Protein AF-0000000067865819 (afdb_homodimer)

Foldseek 3Di:
DPPPPDDDDDPLNVLLVVLLVVLCVVPVPDQVLLSVLLVQLRDLALVSSVLSLVLLLCLLLLLLVLLVVLLVVLCVVCVPPPDPVVSVVSLVVSLVVSLVVLCVCCCPPVVPNVNSVNNNVNSCCLSPVASPHPSPVVSVVSSVSSVSSSVSSSCSCCPPPNRDHPPPPD/DPPPPDDDDDPLNVLLVVLLVVLCVVPVPDSVLLSVLLVQLRDLALVSSVLSLVLLLVLLLLLLVLLVVLLVVLCVVCVPPPDPVVSVVSLVVSLVVSLVVLCVCCCPPVVPNVNSVNNNVNSCCLCPVDSPHPSPVVSVVSSVSSVSSSVSSSCSCCPPPNRDDPPPPD

Nearest PDB structures (foldseek):
  7vq7-assembly1_B  TM=7.981E-01  e=2.794E-03  Arabidopsis thaliana
  8bw8-assembly1_B  TM=2.450E-01  e=5.563E+00  Drosophila melanogaster
  7vq7-assembly1_B  TM=7.979E-01  e=1.321E-03  Arabidopsis thaliana
  7vq3-assembly1_A  TM=7.397E-01  e=1.362E-02  Arabidopsis thaliana

Solvent-accessible surface area (backbone atoms only — not comparable to full-atom values): 17366 Å² total; per-residue (Å²): 129,83,76,80,73,69,72,76,85,50,68,64,48,50,51,34,21,52,33,29,31,51,33,39,70,75,33,67,89,64,29,50,56,12,32,50,35,13,62,61,22,47,49,79,28,61,68,55,16,50,52,39,34,50,26,45,51,53,12,31,50,51,15,29,51,54,22,50,51,51,48,52,50,43,54,61,68,36,66,80,48,81,52,65,68,58,39,52,50,53,46,38,51,49,51,22,52,44,48,40,49,51,48,49,40,24,50,65,72,67,61,36,70,81,15,33,65,42,14,50,49,32,19,40,53,33,43,57,73,24,62,83,62,64,40,64,62,50,38,52,49,49,48,51,30,33,51,50,16,41,53,48,17,51,51,47,44,60,67,57,76,53,46,68,67,81,70,70,82,127,129,83,76,80,73,69,72,77,85,49,69,63,47,52,51,33,22,52,35,29,32,50,33,37,71,75,34,68,88,64,28,49,56,13,32,50,34,13,60,62,22,49,49,80,27,61,68,54,17,50,52,38,35,49,26,45,52,52,11,31,49,50,15,31,50,53,22,50,52,52,49,52,49,45,52,62,68,36,68,82,48,80,50,65,68,59,38,50,48,53,45,39,50,50,50,22,52,46,48,40,49,52,48,49,40,23,49,64,72,66,62,36,68,81,13,34,65,42,13,50,50,32,19,39,54,34,42,58,74,24,63,83,60,65,40,64,62,51,39,52,49,50,46,51,30,34,52,50,15,40,52,47,18,50,49,49,45,60,67,55,75,52,46,68,67,81,70,69,82,125

Sequence (340 aa):
MKNLEVPKIGLRTIKTSLSVFLCLVLLPNEPFFACLTCLFCIQDTLENSYNMAKNRCIGTIYGAIIGLIIMTIFKWMTINVDSIFLRKLIIYISIAIGIIIVIHSNITFLKMPGAINVSCIAFLAITTTHAFGTPYYYAFNRIFETLCGIIISLIINKTIKPPKSKQIPRMKNLEVPKIGLRTIKTSLSVFLCLVLLPNEPFFACLTCLFCIQDTLENSYNMAKNRCIGTIYGAIIGLIIMTIFKWMTINVDSIFLRKLIIYISIAIGIIIVIHSNITFLKMPGAINVSCIAFLAITTTHAFGTPYYYAFNRIFETLCGIIISLIINKTIKPPKSKQIPR

Organism: NCBI:txid29363

Structure (mmCIF, N/CA/C/O backbone):
data_AF-0000000067865819-model_v1
#
loop_
_entity.id
_entity.type
_entity.pdbx_description
1 polymer 'Integral membrane bound transporter domain-containing protein'
#
loop_
_atom_site.group_PDB
_atom_site.id
_atom_site.type_symbol
_atom_site.label_atom_id
_atom_site.label_alt_id
_atom_site.label_comp_id
_atom_site.label_asym_id
_atom_site.label_entity_id
_atom_site.label_seq_id
_atom_site.pdbx_PDB_ins_code
_atom_site.Cartn_x
_atom_site.Cartn_y
_atom_site.Cartn_z
_atom_site.occupancy
_atom_site.B_iso_or_equiv
_atom_site.auth_seq_id
_atom_site.auth_comp_id
_atom_site.auth_asym_id
_atom_site.auth_atom_id
_atom_site.pdbx_PDB_model_num
ATOM 1 N N . MET A 1 1 ? -31.344 -16.641 21.469 1 32.78 1 MET A N 1
ATOM 2 C CA . MET A 1 1 ? -30.328 -16.938 20.453 1 32.78 1 MET A CA 1
ATOM 3 C C . MET A 1 1 ? -30.156 -15.758 19.516 1 32.78 1 MET A C 1
ATOM 5 O O . MET A 1 1 ? -31.094 -15.375 18.812 1 32.78 1 MET A O 1
ATOM 9 N N . LYS A 1 2 ? -29.453 -14.703 19.859 1 44.25 2 LYS A N 1
ATOM 10 C CA . LYS A 1 2 ? -29.281 -13.477 19.094 1 44.25 2 LYS A CA 1
ATOM 11 C C . LYS A 1 2 ? -28.953 -13.773 17.625 1 44.25 2 LYS A C 1
ATOM 13 O O . LYS A 1 2 ? -28.047 -14.555 17.344 1 44.25 2 LYS A O 1
ATOM 18 N N . ASN A 1 3 ? -29.75 -13.742 16.672 1 43.09 3 ASN A N 1
ATOM 19 C CA . ASN A 1 3 ? -29.688 -14 15.242 1 43.09 3 ASN A CA 1
ATOM 20 C C . ASN A 1 3 ? -28.422 -13.391 14.625 1 43.09 3 ASN A C 1
ATOM 22 O O . ASN A 1 3 ? -28.25 -12.172 14.633 1 43.09 3 ASN A O 1
ATOM 26 N N . LEU A 1 4 ? -27.297 -14.078 14.648 1 54.28 4 LEU A N 1
ATOM 27 C CA . LEU A 1 4 ? -26.047 -13.719 13.984 1 54.28 4 LEU A CA 1
ATOM 28 C C . LEU A 1 4 ? -26.312 -13.211 12.57 1 54.28 4 LEU A C 1
ATOM 30 O O . LEU A 1 4 ? -26.297 -13.992 11.617 1 54.28 4 LEU A O 1
ATOM 34 N N . GLU A 1 5 ? -27.156 -12.305 12.375 1 58.81 5 GLU A N 1
ATOM 35 C CA . GLU A 1 5 ? -27.422 -11.789 11.039 1 58.81 5 GLU A CA 1
ATOM 36 C C . GLU A 1 5 ? -26.141 -11.336 10.352 1 58.81 5 GLU A C 1
ATOM 38 O O . GLU A 1 5 ? -25.531 -10.352 10.766 1 58.81 5 GLU A O 1
ATOM 43 N N . VAL A 1 6 ? -25.5 -12.289 9.664 1 64.44 6 VAL A N 1
ATOM 44 C CA . VAL A 1 6 ? -24.359 -11.961 8.812 1 64.44 6 VAL A CA 1
ATOM 45 C C . VAL A 1 6 ? -24.781 -10.945 7.75 1 64.44 6 VAL A C 1
ATOM 47 O O . VAL A 1 6 ? -25.75 -11.172 7.016 1 64.44 6 VAL A O 1
ATOM 50 N N . PRO A 1 7 ? -24.188 -9.797 7.848 1 71.19 7 PRO A N 1
ATOM 51 C CA . PRO A 1 7 ? -24.562 -8.797 6.844 1 71.19 7 PRO A CA 1
ATOM 52 C C . PRO A 1 7 ? -24.359 -9.305 5.414 1 71.19 7 PRO A C 1
ATOM 54 O O . PRO A 1 7 ? -23.484 -10.133 5.16 1 71.19 7 PRO A O 1
ATOM 57 N N . LYS A 1 8 ? -25.281 -8.93 4.543 1 81.44 8 LYS A N 1
ATOM 58 C CA . LYS A 1 8 ? -25.203 -9.281 3.129 1 81.44 8 LYS A CA 1
ATOM 59 C C . LYS A 1 8 ? -23.969 -8.664 2.471 1 81.44 8 LYS A C 1
ATOM 61 O O . LYS A 1 8 ? -23.5 -7.609 2.902 1 81.44 8 LYS A O 1
ATOM 66 N N . ILE A 1 9 ? -23.422 -9.375 1.545 1 88.12 9 ILE A N 1
ATOM 67 C CA . ILE A 1 9 ? -22.297 -8.883 0.772 1 88.12 9 ILE A CA 1
ATOM 68 C C . ILE A 1 9 ? -22.719 -7.656 -0.037 1 88.12 9 ILE A C 1
ATOM 70 O O . ILE A 1 9 ? -23.672 -7.723 -0.815 1 88.12 9 ILE A O 1
ATOM 74 N N . GLY A 1 10 ? -22.031 -6.605 0.171 1 87 10 GLY A N 1
ATOM 75 C CA . GLY A 1 10 ? -22.359 -5.363 -0.51 1 87 10 GLY A CA 1
ATOM 76 C C . GLY A 1 10 ? -21.938 -5.352 -1.967 1 87 10 GLY A C 1
ATOM 77 O O . GLY A 1 10 ? -21.016 -6.062 -2.354 1 87 10 GLY A O 1
ATOM 78 N N . LEU A 1 11 ? -22.625 -4.605 -2.738 1 90.94 11 LEU A N 1
ATOM 79 C CA . LEU A 1 11 ? -22.344 -4.473 -4.16 1 90.94 11 LEU A CA 1
ATOM 80 C C . LEU A 1 11 ? -20.922 -3.943 -4.387 1 90.94 11 LEU A C 1
ATOM 82 O O . LEU A 1 11 ? -20.266 -4.34 -5.344 1 90.94 11 LEU A O 1
ATOM 86 N N . ARG A 1 12 ? -20.516 -3.078 -3.512 1 90.38 12 ARG A N 1
ATOM 87 C CA . ARG A 1 12 ? -19.156 -2.541 -3.623 1 90.38 12 ARG A CA 1
ATOM 88 C C . ARG A 1 12 ? -18.109 -3.65 -3.51 1 90.38 12 ARG A C 1
ATOM 90 O O . ARG A 1 12 ? -17.109 -3.645 -4.23 1 90.38 12 ARG A O 1
ATOM 97 N N . THR A 1 13 ? -18.391 -4.562 -2.631 1 94.44 13 THR A N 1
ATOM 98 C CA . THR A 1 13 ? -17.484 -5.691 -2.43 1 94.44 13 THR A CA 1
ATOM 99 C C . THR A 1 13 ? -17.422 -6.566 -3.678 1 94.44 13 THR A C 1
ATOM 101 O O . THR A 1 13 ? -16.344 -6.984 -4.102 1 94.44 13 THR A O 1
ATOM 104 N N . ILE A 1 14 ? -18.516 -6.762 -4.273 1 95.62 14 ILE A N 1
ATOM 105 C CA . ILE A 1 14 ? -18.594 -7.582 -5.477 1 95.62 14 ILE A CA 1
ATOM 106 C C . ILE A 1 14 ? -17.859 -6.887 -6.625 1 95.62 14 ILE A C 1
ATOM 108 O O . ILE A 1 14 ? -17.109 -7.52 -7.359 1 95.62 14 ILE A O 1
ATOM 112 N N . LYS A 1 15 ? -18.109 -5.641 -6.754 1 96.62 15 LYS A N 1
ATOM 113 C CA . LYS A 1 15 ? -17.453 -4.879 -7.805 1 96.62 15 LYS A CA 1
ATOM 114 C C . LYS A 1 15 ? -15.938 -4.883 -7.609 1 96.62 15 LYS A C 1
ATOM 116 O O . LYS A 1 15 ? -15.18 -4.988 -8.578 1 96.62 15 LYS A O 1
ATOM 121 N N . THR A 1 16 ? -15.547 -4.727 -6.387 1 96.75 16 THR A N 1
ATOM 122 C CA . THR A 1 16 ? -14.125 -4.77 -6.074 1 96.75 16 THR A CA 1
ATOM 123 C C . THR A 1 16 ? -13.523 -6.121 -6.465 1 96.75 16 THR A C 1
ATOM 125 O O . THR A 1 16 ? -12.492 -6.176 -7.129 1 96.75 16 THR A O 1
ATOM 128 N N . SER A 1 17 ? -14.234 -7.145 -6.078 1 97.5 17 SER A N 1
ATOM 129 C CA . SER A 1 17 ? -13.773 -8.5 -6.375 1 97.5 17 SER A CA 1
ATOM 130 C C . SER A 1 17 ? -13.688 -8.734 -7.879 1 97.5 17 SER A C 1
ATOM 132 O O . SER A 1 17 ? -12.719 -9.312 -8.375 1 97.5 17 SER A O 1
ATOM 13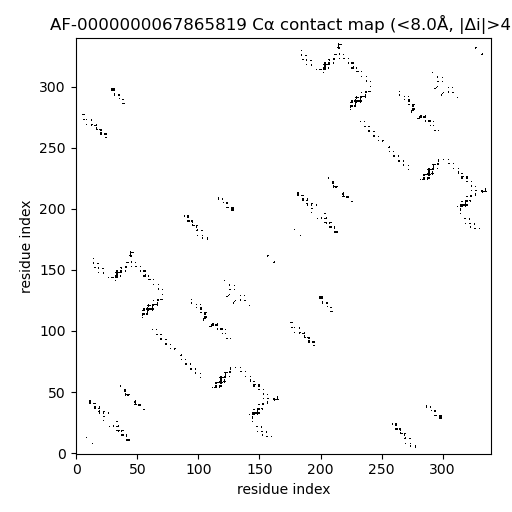4 N N . LEU A 1 18 ? -14.625 -8.312 -8.586 1 97.31 18 LEU A N 1
ATOM 135 C CA . LEU A 1 18 ? -14.633 -8.453 -10.031 1 97.31 18 LEU A CA 1
ATOM 136 C C . LEU A 1 18 ? -13.492 -7.672 -10.672 1 97.31 18 LEU A C 1
ATOM 138 O O . LEU A 1 18 ? -12.852 -8.148 -11.609 1 97.31 18 LEU A O 1
ATOM 142 N N . SER A 1 19 ? -13.305 -6.473 -10.203 1 97.69 19 SER A N 1
ATOM 143 C CA . SER A 1 19 ? -12.219 -5.645 -10.719 1 97.69 19 SER A CA 1
ATOM 144 C C . SER A 1 19 ? -10.859 -6.293 -10.477 1 97.69 19 SER A C 1
ATOM 146 O O . SER A 1 19 ? -10 -6.293 -11.352 1 97.69 19 SER A O 1
ATOM 148 N N . VAL A 1 20 ? -10.711 -6.805 -9.32 1 97.19 20 VAL A N 1
ATOM 149 C CA . VAL A 1 20 ? -9.469 -7.496 -8.977 1 97.19 20 VAL A CA 1
ATOM 150 C C . VAL A 1 20 ? -9.266 -8.688 -9.906 1 97.19 20 VAL A C 1
ATOM 152 O O . VAL A 1 20 ? -8.172 -8.891 -10.438 1 97.19 20 VAL A O 1
ATOM 155 N N . PHE A 1 21 ? -10.281 -9.43 -10.117 1 97.5 21 PHE A N 1
ATOM 156 C CA . PHE A 1 21 ? -10.211 -10.578 -11.016 1 97.5 21 PHE A CA 1
ATOM 157 C C . PHE A 1 21 ? -9.75 -10.148 -12.406 1 97.5 21 PHE A C 1
ATOM 159 O O . PHE A 1 21 ? -8.867 -10.773 -12.992 1 97.5 21 PHE A O 1
ATOM 166 N N . LEU A 1 22 ? -10.312 -9.141 -12.922 1 97.38 22 LEU A N 1
ATOM 167 C CA . LEU A 1 22 ? -9.977 -8.664 -14.258 1 97.38 22 LEU A CA 1
ATOM 168 C C . LEU A 1 22 ? -8.523 -8.195 -14.312 1 97.38 22 LEU A C 1
ATOM 170 O O . LEU A 1 22 ? -7.84 -8.414 -15.312 1 97.38 22 LEU A O 1
ATOM 174 N N . CYS A 1 23 ? -8.094 -7.516 -13.25 1 96.38 23 CYS A N 1
ATOM 175 C CA . CYS A 1 23 ? -6.699 -7.082 -13.203 1 96.38 23 CYS A CA 1
ATOM 176 C C . CYS A 1 23 ? -5.758 -8.281 -13.234 1 96.38 23 CYS A C 1
ATOM 178 O O . CYS A 1 23 ? -4.711 -8.242 -13.883 1 96.38 23 CYS A O 1
ATOM 180 N N . LEU A 1 24 ? -6.137 -9.336 -12.516 1 94.81 24 LEU A N 1
ATOM 181 C CA . LEU A 1 24 ? -5.316 -10.539 -12.477 1 94.81 24 LEU A CA 1
ATOM 182 C C . LEU A 1 24 ? -5.219 -11.18 -13.859 1 94.81 24 LEU A C 1
ATOM 184 O O . LEU A 1 24 ? -4.148 -11.633 -14.266 1 94.81 24 LEU A O 1
ATOM 188 N N . VAL A 1 25 ? -6.289 -11.18 -14.57 1 94.75 25 VAL A N 1
ATOM 189 C CA . VAL A 1 25 ? -6.348 -11.805 -15.891 1 94.75 25 VAL A CA 1
ATOM 190 C C . VAL A 1 25 ? -5.555 -10.969 -16.891 1 94.75 25 VAL A C 1
ATOM 192 O O . VAL A 1 25 ? -4.82 -11.516 -17.719 1 94.75 25 VAL A O 1
ATOM 195 N N . LEU A 1 26 ? -5.672 -9.703 -16.797 1 94.31 26 LEU A N 1
ATOM 196 C CA . LEU A 1 26 ? -5.105 -8.828 -17.812 1 94.31 26 LEU A CA 1
ATOM 197 C C . LEU A 1 26 ? -3.635 -8.539 -17.516 1 94.31 26 LEU A C 1
ATOM 199 O O . LEU A 1 26 ? -2.857 -8.266 -18.438 1 94.31 26 LEU A O 1
ATOM 203 N N . LEU A 1 27 ? -3.32 -8.484 -16.219 1 92.38 27 LEU A N 1
ATOM 204 C CA . LEU A 1 27 ? -1.953 -8.195 -15.805 1 92.38 27 LEU A CA 1
ATOM 205 C C . LEU A 1 27 ? -1.407 -9.32 -14.922 1 92.38 27 LEU A C 1
ATOM 207 O O . LEU A 1 27 ? -1.063 -9.094 -13.758 1 92.38 27 LEU A O 1
ATOM 211 N N . PRO A 1 28 ? -1.149 -10.461 -15.516 1 86.12 28 PRO A N 1
ATOM 212 C CA . PRO A 1 28 ? -0.788 -11.641 -14.727 1 86.12 28 PRO A CA 1
ATOM 213 C C . PRO A 1 28 ? 0.61 -11.539 -14.117 1 86.12 28 PRO A C 1
ATOM 215 O O . PRO A 1 28 ? 0.879 -12.133 -13.07 1 86.12 28 PRO A O 1
ATOM 218 N N . ASN A 1 29 ? 1.53 -10.852 -14.664 1 82.75 29 ASN A N 1
ATOM 219 C CA . ASN A 1 29 ? 2.918 -10.844 -14.211 1 82.75 29 ASN A CA 1
ATOM 220 C C . ASN A 1 29 ? 3.094 -9.984 -12.969 1 82.75 29 ASN A C 1
ATOM 222 O O . ASN A 1 29 ? 3.793 -10.375 -12.031 1 82.75 29 ASN A O 1
ATOM 226 N N . GLU A 1 30 ? 2.457 -8.836 -12.906 1 82.44 30 GLU A N 1
ATOM 227 C CA . GLU A 1 30 ? 2.574 -7.926 -11.773 1 82.44 30 GLU A CA 1
ATOM 228 C C . GLU A 1 30 ? 1.241 -7.246 -11.469 1 82.44 30 GLU A C 1
ATOM 230 O O . GLU A 1 30 ? 1.107 -6.031 -11.625 1 82.44 30 GLU A O 1
ATOM 235 N N . PRO A 1 31 ? 0.403 -8 -10.875 1 89.94 31 PRO A N 1
ATOM 236 C CA . PRO A 1 31 ? -0.952 -7.469 -10.711 1 89.94 31 PRO A CA 1
ATOM 237 C C . PRO A 1 31 ? -1.134 -6.699 -9.406 1 89.94 31 PRO A C 1
ATOM 239 O O . PRO A 1 31 ? -2.178 -6.078 -9.195 1 89.94 31 PRO A O 1
ATOM 242 N N . PHE A 1 32 ? -0.18 -6.723 -8.586 1 88.19 32 PHE A N 1
ATOM 243 C CA . PHE A 1 32 ? -0.376 -6.297 -7.203 1 88.19 32 PHE A CA 1
ATOM 244 C C . PHE A 1 32 ? -0.893 -4.867 -7.141 1 88.19 32 PHE A C 1
ATOM 246 O O . PHE A 1 32 ? -1.954 -4.605 -6.57 1 88.19 32 PHE A O 1
ATOM 253 N N . PHE A 1 33 ? -0.252 -3.916 -7.754 1 89.88 33 PHE A N 1
ATOM 254 C CA . PHE A 1 33 ? -0.613 -2.508 -7.641 1 89.88 33 PHE A CA 1
ATOM 255 C C . PHE A 1 33 ? -1.906 -2.219 -8.391 1 89.88 33 PHE A C 1
ATOM 257 O O . PHE A 1 33 ? -2.682 -1.349 -7.996 1 89.88 33 PHE A O 1
ATOM 264 N N . ALA A 1 34 ? -2.117 -2.955 -9.461 1 94.56 34 ALA A N 1
ATOM 265 C CA . ALA A 1 34 ? -3.391 -2.809 -10.156 1 94.56 34 ALA A CA 1
ATOM 266 C C . ALA A 1 34 ? -4.555 -3.24 -9.273 1 94.56 34 ALA A C 1
ATOM 268 O O . ALA A 1 34 ? -5.566 -2.537 -9.172 1 94.56 34 ALA A O 1
ATOM 269 N N . CYS A 1 35 ? -4.402 -4.359 -8.656 1 95.06 35 CYS A N 1
ATOM 270 C CA . CYS A 1 35 ? -5.438 -4.871 -7.766 1 95.06 35 CYS A CA 1
ATOM 271 C C . CYS A 1 35 ? -5.656 -3.934 -6.582 1 95.06 35 CYS A C 1
ATOM 273 O O . CYS A 1 35 ? -6.793 -3.684 -6.184 1 95.06 35 CYS A O 1
ATOM 275 N N . LEU A 1 36 ? -4.578 -3.439 -6.109 1 92.94 36 LEU A N 1
ATOM 276 C CA . LEU A 1 36 ? -4.656 -2.492 -5.004 1 92.94 36 LEU A CA 1
ATOM 277 C C . LEU A 1 36 ? -5.434 -1.245 -5.41 1 92.94 36 LEU A C 1
ATOM 279 O O . LEU A 1 36 ? -6.234 -0.722 -4.629 1 92.94 36 LEU A O 1
ATOM 283 N N . THR A 1 37 ? -5.121 -0.8 -6.543 1 95.75 37 THR A N 1
ATOM 284 C CA . THR A 1 37 ? -5.797 0.384 -7.062 1 95.75 37 THR A CA 1
ATOM 285 C C . THR A 1 37 ? -7.305 0.169 -7.113 1 95.75 37 THR A C 1
ATOM 287 O O . THR A 1 37 ? -8.078 1.075 -6.793 1 95.75 37 THR A O 1
ATOM 290 N N . CYS A 1 38 ? -7.719 -1.018 -7.461 1 96.5 38 CYS A N 1
ATOM 291 C CA . CYS A 1 38 ? -9.141 -1.321 -7.52 1 96.5 38 CYS A CA 1
ATOM 292 C C . CYS A 1 38 ? -9.781 -1.205 -6.141 1 96.5 38 CYS A C 1
ATOM 294 O O . CYS A 1 38 ? -10.898 -0.706 -6.008 1 96.5 38 CYS A O 1
ATOM 296 N N . LEU A 1 39 ? -9.086 -1.651 -5.207 1 94.06 39 LEU A N 1
ATOM 297 C CA . LEU A 1 39 ? -9.57 -1.602 -3.832 1 94.06 39 LEU A CA 1
ATOM 298 C C . LEU A 1 39 ? -9.844 -0.163 -3.404 1 94.06 39 LEU A C 1
ATOM 300 O O . LEU A 1 39 ? -10.82 0.105 -2.701 1 94.06 39 LEU A O 1
ATOM 304 N N . PHE A 1 40 ? -9.062 0.742 -3.869 1 93.75 40 PHE A N 1
ATOM 305 C CA . PHE A 1 40 ? -9.164 2.125 -3.414 1 93.75 40 PHE A CA 1
ATOM 306 C C . PHE A 1 40 ? -10.125 2.916 -4.289 1 93.75 40 PHE A C 1
ATOM 308 O O . PHE A 1 40 ? -10.797 3.836 -3.814 1 93.75 40 PHE A O 1
ATOM 315 N N . CYS A 1 41 ? -10.188 2.58 -5.512 1 95.88 41 CYS A N 1
ATOM 316 C CA . CYS A 1 41 ? -10.898 3.43 -6.461 1 95.88 41 CYS A CA 1
ATOM 317 C C . CYS A 1 41 ? -12.375 3.057 -6.527 1 95.88 41 CYS A C 1
ATOM 319 O O . CYS A 1 41 ? -13.203 3.85 -6.98 1 95.88 41 CYS A O 1
ATOM 321 N N . ILE A 1 42 ? -12.734 1.83 -6.199 1 95.25 42 ILE A N 1
ATOM 322 C CA . ILE A 1 42 ? -14.156 1.487 -6.145 1 95.25 42 ILE A CA 1
ATOM 323 C C . ILE A 1 42 ? -14.773 2.055 -4.867 1 95.25 42 ILE A C 1
ATOM 325 O O . ILE A 1 42 ? -14.43 1.629 -3.762 1 95.25 42 ILE A O 1
ATOM 329 N N . GLN A 1 43 ? -15.609 2.99 -5.031 1 93.69 43 GLN A N 1
ATOM 330 C CA . GLN A 1 43 ? -16.234 3.691 -3.912 1 93.69 43 GLN A CA 1
ATOM 331 C C . GLN A 1 43 ? -17.75 3.613 -3.988 1 93.69 43 GLN A C 1
ATOM 333 O O . GLN A 1 43 ? -18.297 2.975 -4.891 1 93.69 43 GLN A O 1
ATOM 338 N N . ASP A 1 44 ? -18.344 4.191 -2.969 1 90.62 44 ASP A N 1
ATOM 339 C CA . ASP A 1 44 ? -19.797 4.094 -2.85 1 90.62 44 ASP A CA 1
ATOM 340 C C . ASP A 1 44 ? -20.5 4.992 -3.873 1 90.62 44 ASP A C 1
ATOM 342 O O . ASP A 1 44 ? -21.672 4.777 -4.203 1 90.62 44 ASP A O 1
ATOM 346 N N . THR A 1 45 ? -19.766 6.074 -4.383 1 91.56 45 THR A N 1
ATOM 347 C CA . THR A 1 45 ? -20.297 6.938 -5.438 1 91.56 45 THR A CA 1
ATOM 348 C C . THR A 1 45 ? -19.281 7.059 -6.578 1 91.56 45 THR A C 1
ATOM 350 O O . THR A 1 45 ? -18.078 6.875 -6.375 1 91.56 45 THR A O 1
ATOM 353 N N . LEU A 1 46 ? -19.828 7.406 -7.699 1 93.5 46 LEU A N 1
ATOM 354 C CA . LEU A 1 46 ? -18.953 7.582 -8.859 1 93.5 46 LEU A CA 1
ATOM 355 C C . LEU A 1 46 ? -18.031 8.773 -8.664 1 93.5 46 LEU A C 1
ATOM 357 O O . LEU A 1 46 ? -16.875 8.734 -9.086 1 93.5 46 LEU A O 1
ATOM 361 N N . GLU A 1 47 ? -18.562 9.82 -8.023 1 93.56 47 GLU A N 1
ATOM 362 C CA . GLU A 1 47 ? -17.75 11.008 -7.75 1 93.56 47 GLU A CA 1
ATOM 363 C C . GLU A 1 47 ? -16.562 10.672 -6.863 1 93.56 47 GLU A C 1
ATOM 365 O O . GLU A 1 47 ? -15.43 11.062 -7.156 1 93.56 47 GLU A O 1
ATOM 370 N N . ASN A 1 48 ? -16.875 9.922 -5.844 1 94 48 ASN A N 1
ATOM 371 C CA . ASN A 1 48 ? -15.789 9.523 -4.949 1 94 48 ASN A CA 1
ATOM 372 C C . ASN A 1 48 ? -14.781 8.617 -5.66 1 94 48 ASN A C 1
ATOM 374 O O . ASN A 1 48 ? -13.578 8.711 -5.414 1 94 48 ASN A O 1
ATOM 378 N N . SER A 1 49 ? -15.273 7.781 -6.52 1 95.38 49 SER A N 1
ATOM 379 C CA . SER A 1 49 ? -14.391 6.906 -7.285 1 95.38 49 SER A CA 1
ATOM 380 C C . SER A 1 49 ? -13.461 7.711 -8.188 1 95.38 49 SER A C 1
ATOM 382 O O . SER A 1 49 ? -12.266 7.43 -8.258 1 95.38 49 SER A O 1
ATOM 384 N N . TYR A 1 50 ? -13.969 8.727 -8.805 1 95.81 50 TYR A N 1
ATOM 385 C CA . TYR A 1 50 ? -13.164 9.586 -9.664 1 95.81 50 TYR A CA 1
ATOM 386 C C . TYR A 1 50 ? -12.133 10.359 -8.859 1 95.81 50 TYR A C 1
ATOM 388 O O . TYR A 1 50 ? -11 10.547 -9.297 1 95.81 50 TYR A O 1
ATOM 396 N N . ASN A 1 51 ? -12.547 10.812 -7.707 1 95.69 51 ASN A N 1
ATOM 397 C CA . ASN A 1 51 ? -11.617 11.531 -6.844 1 95.69 51 ASN A CA 1
ATOM 398 C C . ASN A 1 51 ? -10.469 10.633 -6.391 1 95.69 51 ASN A C 1
ATOM 400 O O . ASN A 1 51 ? -9.305 11.055 -6.414 1 95.69 51 ASN A O 1
ATOM 404 N N . MET A 1 52 ? -10.844 9.484 -6.059 1 95.5 52 MET A N 1
ATOM 405 C CA . MET A 1 52 ? -9.812 8.539 -5.641 1 95.5 52 MET A CA 1
ATOM 406 C C . MET A 1 52 ? -8.898 8.18 -6.809 1 95.5 52 MET A C 1
ATOM 408 O O . MET A 1 52 ? -7.684 8.047 -6.637 1 95.5 52 MET A O 1
ATOM 412 N N . ALA A 1 53 ? -9.516 8.008 -7.922 1 96.62 53 ALA A N 1
ATOM 413 C CA . ALA A 1 53 ? -8.742 7.695 -9.125 1 96.62 53 ALA A CA 1
ATOM 414 C C . ALA A 1 53 ? -7.77 8.82 -9.461 1 96.62 53 ALA A C 1
ATOM 416 O O . ALA A 1 53 ? -6.617 8.562 -9.82 1 96.62 53 ALA A O 1
ATOM 417 N N . LYS A 1 54 ? -8.219 10.008 -9.383 1 96.88 54 LYS A N 1
ATOM 418 C CA . LYS A 1 54 ? -7.367 11.164 -9.641 1 96.88 54 LYS A CA 1
ATOM 419 C C . LYS A 1 54 ? -6.199 11.219 -8.664 1 96.88 54 LYS A C 1
ATOM 421 O O . LYS A 1 54 ? -5.051 11.398 -9.062 1 96.88 54 LYS A O 1
ATOM 426 N N . ASN A 1 55 ? -6.508 11.062 -7.426 1 96.25 55 ASN A N 1
ATOM 427 C CA . ASN A 1 55 ? -5.469 11.047 -6.402 1 96.25 55 ASN A CA 1
ATOM 428 C C . ASN A 1 55 ? -4.453 9.93 -6.656 1 96.25 55 ASN A C 1
ATOM 430 O O . ASN A 1 55 ? -3.246 10.148 -6.531 1 96.25 55 ASN A O 1
ATOM 434 N N . ARG A 1 56 ? -4.969 8.805 -6.992 1 94.88 56 ARG A N 1
ATOM 435 C CA . ARG A 1 56 ? -4.113 7.652 -7.258 1 94.88 56 ARG A CA 1
ATOM 436 C C . ARG A 1 56 ? -3.221 7.898 -8.469 1 94.88 56 ARG A C 1
ATOM 438 O O . ARG A 1 56 ? -2.031 7.578 -8.445 1 94.88 56 ARG A O 1
ATOM 445 N N . CYS A 1 57 ? -3.824 8.391 -9.477 1 96.5 57 CYS A N 1
ATOM 446 C CA . CYS A 1 57 ? -3.098 8.656 -10.711 1 96.5 57 CYS A CA 1
ATOM 447 C C . CYS A 1 57 ? -1.994 9.68 -10.484 1 96.5 57 CYS A C 1
ATOM 449 O O . CYS A 1 57 ? -0.82 9.398 -10.727 1 96.5 57 CYS A O 1
ATOM 451 N N . ILE A 1 58 ? -2.305 10.781 -9.992 1 96.12 58 ILE A N 1
ATOM 452 C CA . ILE A 1 58 ? -1.361 11.875 -9.781 1 96.12 58 ILE A CA 1
ATOM 453 C C . ILE A 1 58 ? -0.34 11.469 -8.719 1 96.12 58 ILE A C 1
ATOM 455 O O . ILE A 1 58 ? 0.862 11.688 -8.891 1 96.12 58 ILE A O 1
ATOM 459 N N . GLY A 1 59 ? -0.838 10.906 -7.664 1 96.56 59 GLY A N 1
ATOM 460 C CA . GLY A 1 59 ? 0.058 10.492 -6.598 1 96.56 59 GLY A CA 1
ATOM 461 C C . GLY A 1 59 ? 1.107 9.492 -7.047 1 96.56 59 GLY A C 1
ATOM 462 O O . GLY A 1 59 ? 2.285 9.633 -6.715 1 96.56 59 GLY A O 1
ATOM 463 N N . THR A 1 60 ? 0.653 8.531 -7.801 1 95.56 60 THR A N 1
ATOM 464 C CA . THR A 1 60 ? 1.573 7.5 -8.258 1 95.56 60 THR A CA 1
ATOM 465 C C . THR A 1 60 ? 2.619 8.086 -9.203 1 95.56 60 THR A C 1
ATOM 467 O O . THR A 1 60 ? 3.814 7.824 -9.055 1 95.56 60 THR A O 1
ATOM 470 N N . ILE A 1 61 ? 2.184 8.859 -10.109 1 96 61 ILE A N 1
ATOM 471 C CA . ILE A 1 61 ? 3.094 9.461 -11.086 1 96 61 ILE A CA 1
ATOM 472 C C . ILE A 1 61 ? 4.082 10.383 -10.375 1 96 61 ILE A C 1
ATOM 474 O O . ILE A 1 61 ? 5.293 10.297 -10.594 1 96 61 ILE A O 1
ATOM 478 N N . TYR A 1 62 ? 3.568 11.188 -9.516 1 96.38 62 TYR A N 1
ATOM 479 C CA . TYR A 1 62 ? 4.402 12.148 -8.797 1 96.38 62 TYR A CA 1
ATOM 480 C C . TYR A 1 62 ? 5.406 11.43 -7.902 1 96.38 62 TYR A C 1
ATOM 482 O O . TYR A 1 62 ? 6.598 11.734 -7.926 1 96.38 62 TYR A O 1
ATOM 490 N N . GLY A 1 63 ? 4.914 10.516 -7.086 1 96.12 63 GLY A N 1
ATOM 491 C CA . GLY A 1 63 ? 5.797 9.734 -6.23 1 96.12 63 GLY A CA 1
ATOM 492 C C . GLY A 1 63 ? 6.875 9 -7.004 1 96.12 63 GLY A C 1
ATOM 493 O O . GLY A 1 63 ? 8.031 8.938 -6.57 1 96.12 63 GLY A O 1
ATOM 494 N N . ALA A 1 64 ? 6.469 8.469 -8.109 1 94.06 64 ALA A N 1
ATOM 495 C CA . ALA A 1 64 ? 7.414 7.73 -8.945 1 94.06 64 ALA A CA 1
ATOM 496 C C . ALA A 1 64 ? 8.5 8.656 -9.492 1 94.06 64 ALA A C 1
ATOM 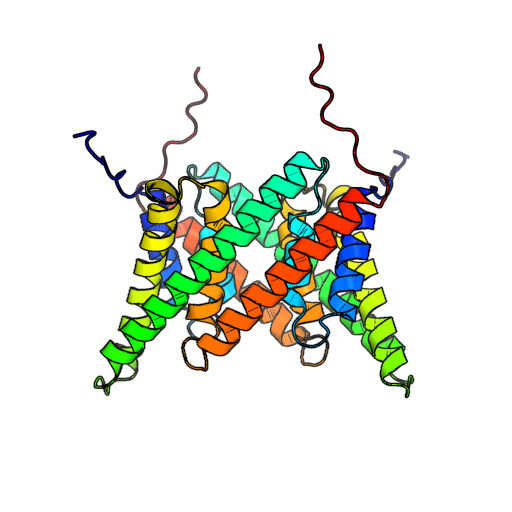498 O O . ALA A 1 64 ? 9.68 8.297 -9.508 1 94.06 64 ALA A O 1
ATOM 499 N N . ILE A 1 65 ? 8.109 9.773 -9.945 1 94.56 65 ILE A N 1
ATOM 500 C CA . ILE A 1 65 ? 9.047 10.734 -10.5 1 94.56 65 ILE A CA 1
ATOM 501 C C . ILE A 1 65 ? 10.055 11.156 -9.438 1 94.56 65 ILE A C 1
ATOM 503 O O . ILE A 1 65 ? 11.266 11.133 -9.672 1 94.56 65 ILE A O 1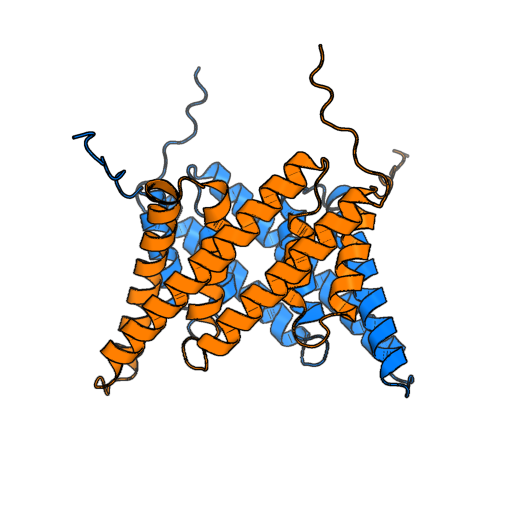
ATOM 507 N N . ILE A 1 66 ? 9.562 11.555 -8.273 1 95.56 66 ILE A N 1
ATOM 508 C CA . ILE A 1 66 ? 10.461 11.969 -7.199 1 95.56 66 ILE A CA 1
ATOM 509 C C . ILE A 1 66 ? 11.359 10.805 -6.793 1 95.56 66 ILE A C 1
ATOM 511 O O . ILE A 1 66 ? 12.547 10.992 -6.508 1 95.56 66 ILE A O 1
ATOM 515 N N . GLY A 1 67 ? 10.75 9.617 -6.715 1 94.5 67 GLY A N 1
ATOM 516 C CA . GLY A 1 67 ? 11.539 8.43 -6.414 1 94.5 67 GLY A CA 1
ATOM 517 C C . GLY A 1 67 ? 12.68 8.211 -7.391 1 94.5 67 GLY A C 1
ATOM 518 O O . GLY A 1 67 ? 13.805 7.926 -6.984 1 94.5 67 GLY A O 1
ATOM 519 N N . LEU A 1 68 ? 12.414 8.352 -8.664 1 92.31 68 LEU A N 1
ATOM 520 C CA . LEU A 1 68 ? 13.422 8.164 -9.703 1 92.31 68 LEU A CA 1
ATOM 521 C C . LEU A 1 68 ? 14.508 9.227 -9.594 1 92.31 68 LEU A C 1
ATOM 523 O O . LEU A 1 68 ? 15.695 8.93 -9.758 1 92.31 68 LEU A O 1
ATOM 527 N N . ILE A 1 69 ? 14.102 10.398 -9.352 1 93.31 69 ILE A N 1
ATOM 528 C CA . ILE A 1 69 ? 15.047 11.5 -9.211 1 93.31 69 ILE A CA 1
ATOM 529 C C . ILE A 1 69 ? 15.977 11.227 -8.031 1 93.31 69 ILE A C 1
ATOM 531 O O . ILE A 1 69 ? 17.203 11.344 -8.156 1 93.31 69 ILE A O 1
ATOM 535 N N . ILE A 1 70 ? 15.414 10.883 -6.898 1 92 70 ILE A N 1
ATOM 536 C CA . ILE A 1 70 ? 16.203 10.617 -5.699 1 92 70 ILE A CA 1
ATOM 537 C C . ILE A 1 70 ? 17.141 9.438 -5.938 1 92 70 ILE A C 1
ATOM 539 O O . ILE A 1 70 ? 18.297 9.461 -5.523 1 92 70 ILE A O 1
ATOM 543 N N . MET A 1 71 ? 16.609 8.43 -6.566 1 88.06 71 MET A N 1
ATOM 544 C CA . MET A 1 71 ? 17.422 7.254 -6.859 1 88.06 71 MET A CA 1
ATOM 545 C C . MET A 1 71 ? 18.594 7.617 -7.762 1 88.06 71 MET A C 1
ATOM 547 O O . MET A 1 71 ? 19.703 7.137 -7.562 1 88.06 71 MET A O 1
ATOM 551 N N . THR A 1 72 ? 18.391 8.383 -8.75 1 87.12 72 THR A N 1
ATOM 552 C CA . THR A 1 72 ? 19.438 8.812 -9.664 1 87.12 72 THR A CA 1
ATOM 553 C C . THR A 1 72 ? 20.484 9.641 -8.922 1 87.12 72 THR A C 1
ATOM 555 O O . THR A 1 72 ? 21.688 9.461 -9.133 1 87.12 72 THR A O 1
ATOM 558 N N . ILE A 1 73 ? 20.047 10.492 -8.078 1 87.88 73 ILE A N 1
ATOM 559 C CA . ILE A 1 73 ? 20.938 11.359 -7.324 1 87.88 73 ILE A CA 1
ATOM 560 C C . ILE A 1 73 ? 21.828 10.516 -6.406 1 87.88 73 ILE A C 1
ATOM 562 O O . ILE A 1 73 ? 23.047 10.711 -6.352 1 87.88 73 ILE A O 1
ATOM 566 N N . PHE A 1 74 ? 21.219 9.57 -5.695 1 84.88 74 PHE A N 1
ATOM 567 C CA . PHE A 1 74 ? 22.016 8.828 -4.73 1 84.88 74 PHE A CA 1
ATOM 568 C C . PHE A 1 74 ? 22.969 7.867 -5.441 1 84.88 74 PHE A C 1
ATOM 570 O O . PHE A 1 74 ? 24.062 7.605 -4.957 1 84.88 74 PHE A O 1
ATOM 577 N N . LYS A 1 75 ? 22.516 7.34 -6.543 1 82.5 75 LYS A N 1
ATOM 578 C CA . LYS A 1 75 ? 23.438 6.516 -7.316 1 82.5 75 LYS A CA 1
ATOM 579 C C . LYS A 1 75 ? 24.656 7.32 -7.75 1 82.5 75 LYS A C 1
ATOM 581 O O . LYS A 1 75 ? 25.797 6.828 -7.688 1 82.5 75 LYS A O 1
ATOM 586 N N . TRP A 1 76 ? 24.422 8.508 -8.117 1 86.19 76 TRP A N 1
ATOM 587 C CA . TRP A 1 76 ? 25.5 9.398 -8.523 1 86.19 76 TRP A CA 1
ATOM 588 C C . TRP A 1 76 ? 26.375 9.773 -7.332 1 86.19 76 TRP A C 1
ATOM 590 O O . TRP A 1 76 ? 27.609 9.805 -7.441 1 86.19 76 TRP A O 1
ATOM 600 N N . MET A 1 77 ? 25.734 10.047 -6.238 1 87 77 MET A N 1
ATOM 601 C CA . MET A 1 77 ? 26.453 10.477 -5.039 1 87 77 MET A CA 1
ATOM 602 C C . MET A 1 77 ? 27.297 9.344 -4.465 1 87 77 MET A C 1
ATOM 604 O O . MET A 1 77 ? 28.312 9.578 -3.832 1 87 77 MET A O 1
ATOM 608 N N . THR A 1 78 ? 26.859 8.156 -4.711 1 85.31 78 THR A N 1
ATOM 609 C CA . THR A 1 78 ? 27.531 7.035 -4.047 1 85.31 78 THR A CA 1
ATOM 610 C C . THR A 1 78 ? 28.469 6.316 -5.008 1 85.31 78 THR A C 1
ATOM 612 O O . THR A 1 78 ? 29.078 5.305 -4.648 1 85.31 78 THR A O 1
ATOM 615 N N . ILE A 1 79 ? 28.625 6.789 -6.168 1 82.88 79 ILE A N 1
ATOM 616 C CA . ILE A 1 79 ? 29.438 6.152 -7.199 1 82.88 79 ILE A CA 1
ATOM 617 C C . ILE A 1 79 ? 30.875 6.008 -6.707 1 82.88 79 ILE A C 1
ATOM 619 O O . ILE A 1 79 ? 31.516 4.98 -6.938 1 82.88 79 ILE A O 1
ATOM 623 N N . ASN A 1 80 ? 31.375 6.914 -5.977 1 86.44 80 ASN A N 1
ATOM 624 C CA . ASN A 1 80 ? 32.781 6.918 -5.574 1 86.44 80 ASN A CA 1
ATOM 625 C C . ASN A 1 80 ? 32.938 6.555 -4.098 1 86.44 80 ASN A C 1
ATOM 627 O O . ASN A 1 80 ? 34 6.73 -3.525 1 86.44 80 ASN A O 1
ATOM 631 N N . VAL A 1 81 ? 31.859 6.199 -3.564 1 87.94 81 VAL A N 1
ATOM 632 C CA . VAL A 1 81 ? 31.938 5.828 -2.154 1 87.94 81 VAL A CA 1
ATOM 633 C C . VAL A 1 81 ? 32.188 4.324 -2.027 1 87.94 81 VAL A C 1
ATOM 635 O O . VAL A 1 81 ? 31.328 3.518 -2.414 1 87.94 81 VAL A O 1
ATOM 638 N N . ASP A 1 82 ? 33.312 3.928 -1.571 1 87.5 82 ASP A N 1
ATOM 639 C CA . ASP A 1 82 ? 33.719 2.527 -1.506 1 87.5 82 ASP A CA 1
ATOM 640 C C . ASP A 1 82 ? 33.094 1.834 -0.294 1 87.5 82 ASP A C 1
ATOM 642 O O . ASP A 1 82 ? 32.75 0.657 -0.364 1 87.5 82 ASP A O 1
ATOM 646 N N . SER A 1 83 ? 32.969 2.547 0.76 1 91.5 83 SER A N 1
ATOM 647 C CA . SER A 1 83 ? 32.438 1.954 1.984 1 91.5 83 SER A CA 1
ATOM 648 C C . SER A 1 83 ? 30.969 1.603 1.836 1 91.5 83 SER A C 1
ATOM 650 O O . SER A 1 83 ? 30.141 2.467 1.519 1 91.5 83 SER A O 1
ATOM 652 N N . ILE A 1 84 ? 30.641 0.323 2.066 1 88.06 84 ILE A N 1
ATOM 653 C CA . ILE A 1 84 ? 29.281 -0.178 1.941 1 88.06 84 ILE A CA 1
ATOM 654 C C . ILE A 1 84 ? 28.391 0.488 2.986 1 88.06 84 ILE A C 1
ATOM 656 O O . ILE A 1 84 ? 27.25 0.868 2.689 1 88.06 84 ILE A O 1
ATOM 660 N N . PHE A 1 85 ? 28.891 0.606 4.121 1 89.88 85 PHE A N 1
ATOM 661 C CA . PHE A 1 85 ? 28.141 1.21 5.223 1 89.88 85 PHE A CA 1
ATOM 662 C C . PHE A 1 85 ? 27.781 2.656 4.906 1 89.88 85 PHE A C 1
ATOM 664 O O . PHE A 1 85 ? 26.641 3.066 5.078 1 89.88 85 PHE A O 1
ATOM 671 N N . LEU A 1 86 ? 28.703 3.387 4.406 1 90.69 86 LEU A N 1
ATOM 672 C CA . LEU A 1 86 ? 28.484 4.793 4.086 1 90.69 86 LEU A CA 1
ATOM 673 C C . LEU A 1 86 ? 27.516 4.938 2.916 1 90.69 86 LEU A C 1
ATOM 675 O O . LEU A 1 86 ? 26.688 5.848 2.906 1 90.69 86 LEU A O 1
ATOM 679 N N . ARG A 1 87 ? 27.609 4.09 2.025 1 89.56 87 ARG A N 1
ATOM 680 C CA . ARG A 1 87 ? 26.703 4.102 0.883 1 89.56 87 ARG A CA 1
ATOM 681 C C . ARG A 1 87 ? 25.25 3.885 1.33 1 89.56 87 ARG A C 1
ATOM 683 O O . ARG A 1 87 ? 24.359 4.633 0.935 1 89.56 87 ARG A O 1
ATOM 690 N N . LYS A 1 88 ? 25.062 2.92 2.184 1 89.19 88 LYS A N 1
ATOM 691 C CA . LYS A 1 88 ? 23.734 2.619 2.699 1 89.19 88 LYS A CA 1
ATOM 692 C C . LYS A 1 88 ? 23.172 3.803 3.482 1 89.19 88 LYS A C 1
ATOM 694 O O . LYS A 1 88 ? 22 4.145 3.336 1 89.19 88 LYS A O 1
ATOM 699 N N . LEU A 1 89 ? 24.016 4.379 4.211 1 92 89 LEU A N 1
ATOM 700 C CA . LEU A 1 89 ? 23.594 5.508 5.035 1 92 89 LEU A CA 1
ATOM 701 C C . LEU A 1 89 ? 23.141 6.676 4.164 1 92 89 LEU A C 1
ATOM 703 O O . LEU A 1 89 ? 22.125 7.309 4.445 1 92 89 LEU A O 1
ATOM 707 N N . ILE A 1 90 ? 23.828 6.945 3.152 1 91.5 90 ILE A N 1
ATOM 708 C CA . ILE A 1 90 ? 23.5 8.031 2.238 1 91.5 90 ILE A CA 1
ATOM 709 C C . ILE A 1 90 ? 22.156 7.738 1.569 1 91.5 90 ILE A C 1
ATOM 711 O O . ILE A 1 90 ? 21.297 8.625 1.451 1 91.5 90 ILE A O 1
ATOM 715 N N . ILE A 1 91 ? 21.969 6.516 1.25 1 90.06 91 ILE A N 1
ATOM 716 C CA . ILE A 1 91 ? 20.734 6.102 0.595 1 90.06 91 ILE A CA 1
ATOM 717 C C . ILE A 1 91 ? 19.562 6.273 1.555 1 90.06 91 ILE A C 1
ATOM 719 O O . ILE A 1 91 ? 18.547 6.859 1.193 1 90.06 91 ILE A O 1
ATOM 723 N N . TYR A 1 92 ? 19.766 5.867 2.756 1 93.81 92 TYR A N 1
ATOM 724 C CA . TYR A 1 92 ? 18.688 5.922 3.748 1 93.81 92 TYR A CA 1
ATOM 725 C C . TYR A 1 92 ? 18.328 7.363 4.074 1 93.81 92 TYR A C 1
ATOM 727 O O . TYR A 1 92 ? 17.141 7.699 4.176 1 93.81 92 TYR A O 1
ATOM 735 N N . ILE A 1 93 ? 19.328 8.172 4.168 1 94.69 93 ILE A N 1
ATOM 736 C CA . ILE A 1 93 ? 19.078 9.586 4.445 1 94.69 93 ILE A CA 1
ATOM 737 C C . ILE A 1 93 ? 18.359 10.227 3.264 1 94.69 93 ILE A C 1
ATOM 739 O O . ILE A 1 93 ? 17.438 11.031 3.453 1 94.69 93 ILE A O 1
ATOM 743 N N . SER A 1 94 ? 18.766 9.875 2.094 1 93.94 94 SER A N 1
ATOM 744 C CA . SER A 1 94 ? 18.141 10.414 0.893 1 93.94 94 SER A CA 1
ATOM 745 C C . SER A 1 94 ? 16.672 10.023 0.812 1 93.94 94 SER A C 1
ATOM 747 O O . SER A 1 94 ? 15.82 10.836 0.451 1 93.94 94 SER A O 1
ATOM 749 N N . ILE A 1 95 ? 16.391 8.805 1.156 1 94.31 95 ILE A N 1
ATOM 750 C CA . ILE A 1 95 ? 15.016 8.336 1.13 1 94.31 95 ILE A CA 1
ATOM 751 C C . ILE A 1 95 ? 14.195 9.078 2.184 1 94.31 95 ILE A C 1
ATOM 753 O O . ILE A 1 95 ? 13.07 9.508 1.913 1 94.31 95 ILE A O 1
ATOM 757 N N . ALA A 1 96 ? 14.781 9.234 3.318 1 96.12 96 ALA A N 1
ATOM 758 C CA . ALA A 1 96 ? 14.102 9.953 4.395 1 96.12 96 ALA A CA 1
ATOM 759 C C . ALA A 1 96 ? 13.805 11.398 3.994 1 96.12 96 ALA A C 1
ATOM 761 O O . ALA A 1 96 ? 12.695 11.891 4.219 1 96.12 96 ALA A O 1
ATOM 762 N N . ILE A 1 97 ? 14.727 12.031 3.402 1 95.81 97 ILE A N 1
ATOM 763 C CA . ILE A 1 97 ? 14.547 13.398 2.91 1 95.81 97 ILE A CA 1
ATOM 764 C C . ILE A 1 97 ? 13.508 13.414 1.794 1 95.81 97 ILE A C 1
ATOM 766 O O . ILE A 1 97 ? 12.703 14.344 1.696 1 95.81 97 ILE A O 1
ATOM 770 N N . GLY A 1 98 ? 13.555 12.383 0.97 1 96.12 98 GLY A N 1
ATOM 771 C CA . GLY A 1 98 ? 12.562 12.25 -0.086 1 96.12 98 GLY A CA 1
ATOM 772 C C . GLY A 1 98 ? 11.141 12.234 0.433 1 96.12 98 GLY A C 1
ATOM 773 O O . GLY A 1 98 ? 10.242 12.812 -0.18 1 96.12 98 GLY A O 1
ATOM 774 N N . ILE A 1 99 ? 10.93 11.578 1.517 1 96.75 99 ILE A N 1
ATOM 775 C CA . ILE A 1 99 ? 9.609 11.523 2.131 1 96.75 99 ILE A CA 1
ATOM 776 C C . ILE A 1 99 ? 9.148 12.938 2.486 1 96.75 99 ILE A C 1
ATOM 778 O O . ILE A 1 99 ? 7.992 13.305 2.244 1 96.75 99 ILE A O 1
ATOM 782 N N . ILE A 1 100 ? 10.008 13.719 3.035 1 97.19 100 ILE A N 1
ATOM 783 C CA . ILE A 1 100 ? 9.695 15.102 3.381 1 97.19 100 ILE A CA 1
ATOM 784 C C . ILE A 1 100 ? 9.32 15.875 2.119 1 97.19 100 ILE A C 1
ATOM 786 O O . ILE A 1 100 ? 8.328 16.609 2.102 1 97.19 100 ILE A O 1
ATOM 790 N N . ILE A 1 101 ? 10.062 15.688 1.117 1 96.75 101 ILE A N 1
ATOM 791 C CA . ILE A 1 101 ? 9.852 16.391 -0.143 1 96.75 101 ILE A CA 1
ATOM 792 C C . ILE A 1 101 ? 8.492 16 -0.729 1 96.75 101 ILE A C 1
ATOM 794 O O . ILE A 1 101 ? 7.723 16.875 -1.148 1 96.75 101 ILE A O 1
ATOM 798 N N . VAL A 1 102 ? 8.219 14.695 -0.76 1 97.06 102 VAL A N 1
ATOM 799 C CA . VAL A 1 102 ? 6.984 14.195 -1.349 1 97.06 102 VAL A CA 1
ATOM 800 C C . VAL A 1 102 ? 5.785 14.758 -0.584 1 97.06 102 VAL A C 1
ATOM 802 O O . VAL A 1 102 ? 4.848 15.281 -1.187 1 97.06 102 VAL A O 1
ATOM 805 N N . ILE A 1 103 ? 5.844 14.711 0.735 1 96.12 103 ILE A N 1
ATOM 806 C CA . ILE A 1 103 ? 4.727 15.172 1.555 1 96.12 103 ILE A CA 1
ATOM 807 C C . ILE A 1 103 ? 4.551 16.672 1.396 1 96.12 103 ILE A C 1
ATOM 809 O O . ILE A 1 103 ? 3.455 17.156 1.092 1 96.12 103 ILE A O 1
ATOM 813 N N . HIS A 1 104 ? 5.594 17.375 1.531 1 94.94 104 HIS A N 1
ATOM 814 C CA . HIS A 1 104 ? 5.535 18.844 1.501 1 94.94 104 HIS A CA 1
ATOM 815 C C . HIS A 1 104 ? 5.109 19.344 0.127 1 94.94 104 HIS A C 1
ATOM 817 O O . HIS A 1 104 ? 4.297 20.266 0.025 1 94.94 104 HIS A O 1
ATOM 823 N N . SER A 1 105 ? 5.652 18.828 -0.884 1 94.31 105 SER A N 1
ATOM 824 C CA . SER A 1 105 ? 5.344 19.281 -2.232 1 94.31 105 SER A CA 1
ATOM 825 C C . SER A 1 105 ? 3.906 18.938 -2.617 1 94.31 105 SER A C 1
ATOM 827 O O . SER A 1 105 ? 3.271 19.672 -3.377 1 94.31 105 SER A O 1
ATOM 829 N N . ASN A 1 106 ? 3.422 17.797 -2.146 1 93.75 106 ASN A N 1
ATOM 830 C CA . ASN A 1 106 ? 2.018 17.484 -2.373 1 93.75 106 ASN A CA 1
ATOM 831 C C . ASN A 1 106 ? 1.1 18.562 -1.796 1 93.75 106 ASN A C 1
ATOM 833 O O . ASN A 1 106 ? 0.072 18.891 -2.391 1 93.75 106 ASN A O 1
ATOM 837 N N . ILE A 1 107 ? 1.497 19.062 -0.688 1 91.62 107 ILE A N 1
ATOM 838 C CA . ILE A 1 107 ? 0.684 20.047 0.016 1 91.62 107 ILE A CA 1
ATOM 839 C C . ILE A 1 107 ? 0.842 21.422 -0.646 1 91.62 107 ILE A C 1
ATOM 841 O O . ILE A 1 107 ? -0.148 22.094 -0.923 1 91.62 107 ILE A O 1
ATOM 845 N N . THR A 1 108 ? 2.014 21.828 -0.921 1 91.19 108 THR A N 1
ATOM 846 C CA . THR A 1 108 ? 2.305 23.203 -1.305 1 91.19 108 THR A CA 1
ATOM 847 C C . THR A 1 108 ? 2.188 23.375 -2.814 1 91.19 108 THR A C 1
ATOM 849 O O . THR A 1 108 ? 1.668 24.391 -3.287 1 91.19 108 THR A O 1
ATOM 852 N N . PHE A 1 109 ? 2.648 22.438 -3.596 1 91.56 109 PHE A N 1
ATOM 853 C CA . PHE A 1 109 ? 2.725 22.594 -5.043 1 91.56 109 PHE A CA 1
ATOM 854 C C . PHE A 1 109 ? 1.535 21.922 -5.727 1 91.56 109 PHE A C 1
ATOM 856 O O . PHE A 1 109 ? 0.845 22.562 -6.531 1 91.56 109 PHE A O 1
ATOM 863 N N . LEU A 1 110 ? 1.31 20.703 -5.383 1 91.44 110 LEU A N 1
ATOM 864 C CA . LEU A 1 110 ? 0.235 19.953 -6.031 1 91.44 110 LEU A CA 1
ATOM 865 C C . LEU A 1 110 ? -1.117 20.312 -5.426 1 91.44 110 LEU A C 1
ATOM 867 O O . LEU A 1 110 ? -2.15 20.203 -6.09 1 91.44 110 LEU A O 1
ATOM 871 N N . LYS A 1 111 ? -1.115 20.719 -4.164 1 93.19 111 LYS A N 1
ATOM 872 C CA . LYS A 1 111 ? -2.33 21.031 -3.422 1 93.19 111 LYS A CA 1
ATOM 873 C C . LYS A 1 111 ? -3.316 19.875 -3.451 1 93.19 111 LYS A C 1
ATOM 875 O O . LYS A 1 111 ? -4.504 20.062 -3.715 1 93.19 111 LYS A O 1
ATOM 880 N N . MET A 1 112 ? -2.848 18.688 -3.34 1 92.88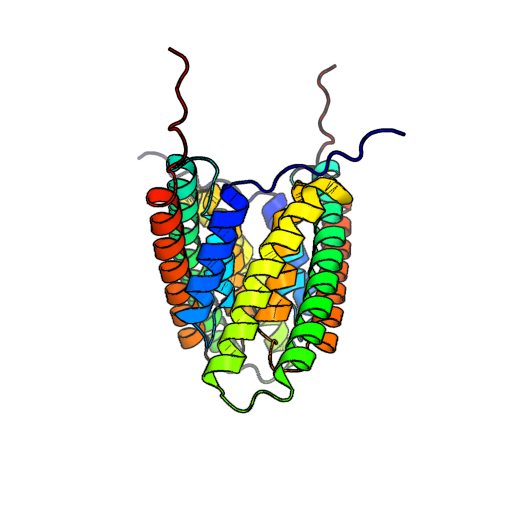 112 MET A N 1
ATOM 881 C CA . MET A 1 112 ? -3.627 17.453 -3.32 1 92.88 112 MET A CA 1
ATOM 882 C C . MET A 1 112 ? -3.279 16.609 -2.1 1 92.88 112 MET A C 1
ATOM 884 O O . MET A 1 112 ? -2.654 15.555 -2.227 1 92.88 112 MET A O 1
ATOM 888 N N . PRO A 1 113 ? -3.799 17.047 -0.988 1 90.75 113 PRO A N 1
ATOM 889 C CA . PRO A 1 113 ? -3.502 16.297 0.242 1 90.75 113 PRO A CA 1
ATOM 890 C C . PRO A 1 113 ? -3.982 14.852 0.19 1 90.75 113 PRO A C 1
ATOM 892 O O . PRO A 1 113 ? -3.391 13.977 0.829 1 90.75 113 PRO A O 1
ATOM 895 N N . GLY A 1 114 ? -5 14.617 -0.623 1 91.75 114 GLY A N 1
ATOM 896 C CA . GLY A 1 114 ? -5.512 13.266 -0.754 1 91.75 114 GLY A CA 1
ATOM 897 C C . GLY A 1 114 ? -4.562 12.336 -1.486 1 91.75 114 GLY A C 1
ATOM 898 O O . GLY A 1 114 ? -4.715 11.117 -1.432 1 91.75 114 GLY A O 1
ATOM 899 N N . ALA A 1 115 ? -3.553 12.883 -2.113 1 94.69 115 ALA A N 1
ATOM 900 C CA . ALA A 1 115 ? -2.619 12.094 -2.912 1 94.69 115 ALA A CA 1
ATOM 901 C C . ALA A 1 115 ? -1.336 11.812 -2.135 1 94.69 115 ALA A C 1
ATOM 903 O O . ALA A 1 115 ? -0.462 11.086 -2.611 1 94.69 115 ALA A O 1
ATOM 904 N N . ILE A 1 116 ? -1.206 12.312 -0.971 1 95 116 ILE A N 1
ATOM 905 C CA . ILE A 1 116 ? 0.038 12.242 -0.212 1 95 116 ILE A CA 1
ATOM 906 C C . ILE A 1 116 ? 0.39 10.789 0.066 1 95 116 ILE A C 1
ATOM 908 O O . ILE A 1 116 ? 1.504 10.344 -0.226 1 95 116 ILE A O 1
ATOM 912 N N . ASN A 1 117 ? -0.602 10.062 0.585 1 92.69 117 ASN A N 1
ATOM 913 C CA . ASN A 1 117 ? -0.331 8.68 0.946 1 92.69 117 ASN A CA 1
ATOM 914 C C . ASN A 1 117 ? 0.085 7.852 -0.27 1 92.69 117 ASN A C 1
ATOM 916 O O . ASN A 1 117 ? 1.07 7.113 -0.217 1 92.69 117 ASN A O 1
ATOM 920 N N . VAL A 1 118 ? -0.61 8.062 -1.317 1 93.5 118 VAL A N 1
ATOM 921 C CA . VAL A 1 118 ? -0.342 7.289 -2.523 1 93.5 118 VAL A CA 1
ATOM 922 C C . VAL A 1 118 ? 1.014 7.688 -3.104 1 93.5 118 VAL A C 1
ATOM 924 O O . VAL A 1 118 ? 1.764 6.84 -3.588 1 93.5 118 VAL A O 1
ATOM 927 N N . SER A 1 119 ? 1.312 8.945 -3.074 1 96.19 119 SER A N 1
ATOM 928 C CA . SER A 1 119 ? 2.605 9.43 -3.545 1 96.19 119 SER A CA 1
ATOM 929 C C . SER A 1 119 ? 3.75 8.805 -2.752 1 96.19 119 SER A C 1
ATOM 931 O O . SER A 1 119 ? 4.75 8.367 -3.33 1 96.19 119 SER A O 1
ATOM 933 N N . CYS A 1 120 ? 3.555 8.766 -1.48 1 96 120 CYS A N 1
ATOM 934 C CA . CYS A 1 120 ? 4.59 8.203 -0.618 1 96 120 CYS A CA 1
ATOM 935 C C . CYS A 1 120 ? 4.75 6.711 -0.861 1 96 120 CYS A C 1
ATOM 937 O O . CYS A 1 120 ? 5.867 6.188 -0.84 1 96 120 CYS A O 1
ATOM 939 N N . ILE A 1 121 ? 3.648 6.07 -1.07 1 92.69 121 ILE A N 1
ATOM 940 C CA . ILE A 1 121 ? 3.686 4.637 -1.357 1 92.69 121 ILE A CA 1
ATOM 941 C C . ILE A 1 121 ? 4.484 4.391 -2.633 1 92.69 121 ILE A C 1
ATOM 943 O O . ILE A 1 121 ? 5.371 3.533 -2.66 1 92.69 121 ILE A O 1
ATOM 947 N N . ALA A 1 122 ? 4.164 5.098 -3.666 1 92.75 122 ALA A N 1
ATOM 948 C CA . ALA A 1 122 ? 4.875 4.949 -4.934 1 92.75 122 ALA A CA 1
ATOM 949 C C . ALA A 1 122 ? 6.359 5.27 -4.773 1 92.75 122 ALA A C 1
ATOM 951 O O . ALA A 1 122 ? 7.215 4.555 -5.293 1 92.75 122 ALA A O 1
ATOM 952 N N . PHE A 1 123 ? 6.637 6.312 -4.066 1 95.06 123 PHE A N 1
ATOM 953 C CA . PHE A 1 123 ? 8.008 6.738 -3.803 1 95.06 123 PHE A CA 1
ATOM 954 C C . PHE A 1 123 ? 8.789 5.637 -3.1 1 95.06 123 PHE A C 1
ATOM 956 O O . PHE A 1 123 ? 9.898 5.289 -3.52 1 95.06 123 PHE A O 1
ATOM 963 N N . LEU A 1 124 ? 8.195 5.074 -2.098 1 92.94 124 LEU A N 1
ATOM 964 C CA . LEU A 1 124 ? 8.867 4.043 -1.312 1 92.94 124 LEU A CA 1
ATOM 965 C C . LEU A 1 124 ? 9.016 2.758 -2.119 1 92.94 124 LEU A C 1
ATOM 967 O O . LEU A 1 124 ? 10.023 2.057 -1.993 1 92.94 124 LEU A O 1
ATOM 971 N N . ALA A 1 125 ? 8.023 2.459 -2.893 1 88.38 125 ALA A N 1
ATOM 972 C CA . ALA A 1 125 ? 8.086 1.258 -3.721 1 88.38 125 ALA A CA 1
ATOM 973 C C . ALA A 1 125 ? 9.281 1.309 -4.672 1 88.38 125 ALA A C 1
ATOM 975 O O . ALA A 1 125 ? 9.938 0.293 -4.906 1 88.38 125 ALA A O 1
ATOM 976 N N . ILE A 1 126 ? 9.508 2.42 -5.152 1 89.06 126 ILE A N 1
ATOM 977 C CA . ILE A 1 126 ? 10.578 2.586 -6.129 1 89.06 126 ILE A CA 1
ATOM 978 C C . ILE A 1 126 ? 11.922 2.633 -5.414 1 89.06 126 ILE A C 1
ATOM 980 O O . ILE A 1 126 ? 12.891 2.016 -5.863 1 89.06 126 ILE A O 1
ATOM 984 N N . THR A 1 127 ? 11.992 3.311 -4.312 1 90 127 THR A N 1
ATOM 985 C CA . THR A 1 127 ? 13.281 3.609 -3.689 1 90 127 THR A CA 1
ATOM 986 C C . THR A 1 127 ? 13.711 2.469 -2.773 1 90 127 THR A C 1
ATOM 988 O O . THR A 1 127 ? 14.914 2.236 -2.592 1 90 127 THR A O 1
ATOM 991 N N . THR A 1 128 ? 12.797 1.76 -2.135 1 85 128 THR A N 1
ATOM 992 C CA . THR A 1 128 ? 13.195 0.759 -1.148 1 85 128 THR A CA 1
ATOM 993 C C . THR A 1 128 ? 13.312 -0.619 -1.795 1 85 128 THR A C 1
ATOM 995 O O . THR A 1 128 ? 14.102 -1.451 -1.354 1 85 128 THR A O 1
ATOM 998 N N . THR A 1 129 ? 12.445 -0.985 -2.635 1 69.75 129 THR A N 1
ATOM 999 C CA . THR A 1 129 ? 12.461 -2.32 -3.221 1 69.75 129 THR A CA 1
ATOM 1000 C C . THR A 1 129 ? 13.523 -2.424 -4.309 1 69.75 129 THR A C 1
ATOM 1002 O O . THR A 1 129 ? 14.125 -3.482 -4.5 1 69.75 129 THR A O 1
ATOM 1005 N N . HIS A 1 130 ? 13.734 -1.436 -4.926 1 60.38 130 HIS A N 1
ATOM 1006 C CA . HIS A 1 130 ? 14.555 -1.548 -6.121 1 60.38 130 HIS A CA 1
ATOM 1007 C C . HIS A 1 130 ? 15.734 -0.576 -6.074 1 60.38 130 HIS A C 1
ATOM 1009 O O . HIS A 1 130 ? 16.281 -0.203 -7.113 1 60.38 130 HIS A O 1
ATOM 1015 N N . ALA A 1 131 ? 15.992 -0.146 -4.98 1 54.03 131 ALA A N 1
ATOM 1016 C CA . ALA A 1 131 ? 17.062 0.832 -4.824 1 54.03 131 ALA A CA 1
ATOM 1017 C C . ALA A 1 131 ? 18.359 0.335 -5.465 1 54.03 131 ALA A C 1
ATOM 1019 O O . ALA A 1 131 ? 19.156 1.131 -5.957 1 54.03 131 ALA A O 1
ATOM 1020 N N . PHE A 1 132 ? 18.359 -0.917 -5.613 1 54.97 132 PHE A N 1
ATOM 1021 C CA . PHE A 1 132 ? 19.656 -1.421 -6.066 1 54.97 132 PHE A CA 1
ATOM 1022 C C . PHE A 1 132 ? 19.531 -2.086 -7.43 1 54.97 132 PHE A C 1
ATOM 1024 O O . PHE A 1 132 ? 20.531 -2.49 -8.023 1 54.97 132 PHE A O 1
ATOM 1031 N N . GLY A 1 133 ? 18.344 -2.061 -7.926 1 65.19 133 GLY A N 1
ATOM 1032 C CA . GLY A 1 133 ? 18.156 -2.709 -9.211 1 65.19 133 GLY A CA 1
ATOM 1033 C C . GLY A 1 133 ? 17.797 -1.738 -10.328 1 65.19 133 GLY A C 1
ATOM 1034 O O . GLY A 1 133 ? 18.5 -0.74 -10.523 1 65.19 133 GLY A O 1
ATOM 1035 N N . THR A 1 134 ? 16.938 -2.074 -11.172 1 74.5 134 THR A N 1
ATOM 1036 C CA . THR A 1 134 ? 16.453 -1.263 -12.289 1 74.5 134 THR A CA 1
ATOM 1037 C C . THR A 1 134 ? 15.227 -0.451 -11.875 1 74.5 134 THR A C 1
ATOM 1039 O O . THR A 1 134 ? 14.102 -0.789 -12.242 1 74.5 134 THR A O 1
ATOM 1042 N N . PRO A 1 135 ? 15.523 0.697 -11.297 1 76.75 135 PRO A N 1
ATOM 1043 C CA . PRO A 1 135 ? 14.406 1.468 -10.758 1 76.75 135 PRO A CA 1
ATOM 1044 C C . PRO A 1 135 ? 13.508 2.051 -11.852 1 76.75 135 PRO A C 1
ATOM 1046 O O . PRO A 1 135 ? 12.312 2.238 -11.633 1 76.75 135 PRO A O 1
ATOM 1049 N N . TYR A 1 136 ? 14.039 2.207 -13.055 1 82.12 136 TYR A N 1
ATOM 1050 C CA . TYR A 1 136 ? 13.281 2.818 -14.141 1 82.12 136 TYR A CA 1
ATOM 1051 C C . TYR A 1 136 ? 12.188 1.88 -14.641 1 82.12 136 TYR A C 1
ATOM 1053 O O . TYR A 1 136 ? 11.039 2.291 -14.812 1 82.12 136 TYR A O 1
ATOM 1061 N N . TYR A 1 137 ? 12.594 0.69 -14.852 1 82.69 137 TYR A N 1
ATOM 1062 C CA . TYR A 1 137 ? 11.625 -0.302 -15.297 1 82.69 137 TYR A CA 1
ATOM 1063 C C . TYR A 1 137 ? 10.508 -0.478 -14.273 1 82.69 137 TYR A C 1
ATOM 1065 O O . TYR A 1 137 ? 9.328 -0.528 -14.633 1 82.69 137 TYR A O 1
ATOM 1073 N N . TYR A 1 138 ? 10.836 -0.489 -13.102 1 81.38 138 TYR A N 1
ATOM 1074 C CA . TYR A 1 138 ? 9.859 -0.69 -12.031 1 81.38 138 TYR A CA 1
ATOM 1075 C C . TYR A 1 138 ? 8.922 0.502 -11.922 1 81.38 138 TYR A C 1
ATOM 1077 O O . TYR A 1 138 ? 7.711 0.332 -11.742 1 81.38 138 TYR A O 1
ATOM 1085 N N . ALA A 1 139 ? 9.547 1.657 -12.016 1 86.25 139 ALA A N 1
ATOM 1086 C CA . ALA A 1 139 ? 8.719 2.861 -11.945 1 86.25 139 ALA A CA 1
ATOM 1087 C C . ALA A 1 139 ? 7.695 2.891 -13.078 1 86.25 139 ALA A C 1
ATOM 1089 O O . ALA A 1 139 ? 6.52 3.18 -12.844 1 86.25 139 ALA A O 1
ATOM 1090 N N . PHE A 1 140 ? 8.094 2.557 -14.242 1 89.81 140 PHE A N 1
ATOM 1091 C CA . PHE A 1 140 ? 7.203 2.561 -15.398 1 89.81 140 PHE A CA 1
ATOM 1092 C C . PHE A 1 140 ? 6.125 1.493 -15.25 1 89.81 140 PHE A C 1
ATOM 1094 O O . PHE A 1 140 ? 4.953 1.742 -15.547 1 89.81 140 PHE A O 1
ATOM 1101 N N . ASN A 1 141 ? 6.539 0.383 -14.883 1 87.5 141 ASN A N 1
ATOM 1102 C CA . ASN A 1 141 ? 5.586 -0.706 -14.695 1 87.5 141 ASN A CA 1
ATOM 1103 C C . ASN A 1 141 ? 4.562 -0.373 -13.617 1 87.5 141 ASN A C 1
ATOM 1105 O O . ASN A 1 141 ? 3.381 -0.695 -13.758 1 87.5 141 ASN A O 1
ATOM 1109 N N . ARG A 1 142 ? 5.043 0.247 -12.578 1 86.12 142 ARG A N 1
ATOM 1110 C CA . ARG A 1 142 ? 4.16 0.655 -11.492 1 86.12 142 ARG A CA 1
ATOM 1111 C C . ARG A 1 142 ? 3.104 1.637 -11.984 1 86.12 142 ARG A C 1
ATOM 1113 O O . ARG A 1 142 ? 1.925 1.509 -11.641 1 86.12 142 ARG A O 1
ATOM 1120 N N . ILE A 1 143 ? 3.537 2.564 -12.711 1 92.62 143 ILE A N 1
ATOM 1121 C CA . ILE A 1 143 ? 2.621 3.562 -13.25 1 92.62 143 ILE A CA 1
ATOM 1122 C C . ILE A 1 143 ? 1.617 2.889 -14.188 1 92.62 143 ILE A C 1
ATOM 1124 O O . ILE A 1 143 ? 0.413 3.135 -14.094 1 92.62 143 ILE A O 1
ATOM 1128 N N . PHE A 1 144 ? 2.113 2.049 -14.992 1 93.88 144 PHE A N 1
ATOM 1129 C CA . PHE A 1 144 ? 1.269 1.364 -15.969 1 93.88 144 PHE A CA 1
ATOM 1130 C C . PHE A 1 144 ? 0.221 0.507 -15.266 1 93.88 144 PHE A C 1
ATOM 1132 O O . PHE A 1 144 ? -0.963 0.565 -15.602 1 93.88 144 PHE A O 1
ATOM 1139 N N . GLU A 1 145 ? 0.654 -0.277 -14.344 1 93.38 145 GLU A N 1
ATOM 1140 C CA . GLU A 1 145 ? -0.254 -1.139 -13.594 1 93.38 145 GLU A CA 1
ATOM 1141 C C . GLU A 1 145 ? -1.336 -0.322 -12.891 1 93.38 145 GLU A C 1
ATOM 1143 O O . GLU A 1 145 ? -2.51 -0.701 -12.898 1 93.38 145 GLU A O 1
ATOM 1148 N N . THR A 1 146 ? -0.882 0.737 -12.273 1 94.94 146 THR A N 1
ATOM 1149 C CA . THR A 1 146 ? -1.821 1.589 -11.555 1 94.94 146 THR A CA 1
ATOM 1150 C C . THR A 1 146 ? -2.852 2.186 -12.508 1 94.94 146 THR A C 1
ATOM 1152 O O . THR A 1 146 ? -4.047 2.203 -12.203 1 94.94 146 THR A O 1
ATOM 1155 N N . LEU A 1 147 ? -2.4 2.631 -13.664 1 96.31 147 LEU A N 1
ATOM 1156 C CA . LEU A 1 147 ? -3.312 3.209 -14.641 1 96.31 147 LEU A CA 1
ATOM 1157 C C . LEU A 1 147 ? -4.324 2.172 -15.117 1 96.31 147 LEU A C 1
ATOM 1159 O O . LEU A 1 147 ? -5.508 2.48 -15.273 1 96.31 147 LEU A O 1
ATOM 1163 N N . CYS A 1 148 ? -3.889 0.999 -15.344 1 96.81 148 CYS A N 1
ATOM 1164 C CA . CYS A 1 148 ? -4.797 -0.073 -15.734 1 96.81 148 CYS A CA 1
ATOM 1165 C C . CYS A 1 148 ? -5.836 -0.334 -14.648 1 96.81 148 CYS A C 1
ATOM 1167 O O . CYS A 1 148 ? -7.023 -0.475 -14.945 1 96.81 148 CYS A O 1
ATOM 1169 N N . GLY A 1 149 ? -5.363 -0.408 -13.43 1 97.38 149 GLY A N 1
ATOM 1170 C CA . GLY A 1 149 ? -6.285 -0.586 -12.32 1 97.38 149 GLY A CA 1
ATOM 1171 C C . GLY A 1 149 ? -7.332 0.509 -12.227 1 97.38 149 GLY A C 1
ATOM 1172 O O . GLY A 1 149 ? -8.5 0.236 -11.945 1 97.38 149 GLY A O 1
ATOM 1173 N N . ILE A 1 150 ? -6.875 1.687 -12.484 1 97.5 150 ILE A N 1
ATOM 1174 C CA . ILE A 1 150 ? -7.773 2.834 -12.453 1 97.5 150 ILE A CA 1
ATOM 1175 C C . ILE A 1 150 ? -8.852 2.678 -13.523 1 97.5 150 ILE A C 1
ATOM 1177 O O . ILE A 1 150 ? -10.047 2.807 -13.234 1 97.5 150 ILE A O 1
ATOM 1181 N N . ILE A 1 151 ? -8.445 2.402 -14.68 1 97.75 151 ILE A N 1
ATOM 1182 C CA . ILE A 1 151 ? -9.359 2.264 -15.805 1 97.75 151 ILE A CA 1
ATOM 1183 C C . ILE A 1 151 ? -10.359 1.143 -15.523 1 97.75 151 ILE A C 1
ATOM 1185 O O . ILE A 1 151 ? -11.57 1.333 -15.664 1 97.75 151 ILE A O 1
ATOM 1189 N N . ILE A 1 152 ? -9.938 0.034 -15.094 1 97.69 152 ILE A N 1
ATOM 1190 C CA . ILE A 1 152 ? -10.781 -1.125 -14.836 1 97.69 152 ILE A CA 1
ATOM 1191 C C . ILE A 1 152 ? -11.773 -0.804 -13.719 1 97.69 152 ILE A C 1
ATOM 1193 O O . ILE A 1 152 ? -12.969 -1.087 -13.836 1 97.69 152 ILE A O 1
ATOM 1197 N N . SER A 1 153 ? -11.25 -0.248 -12.648 1 97.06 153 SER A N 1
ATOM 1198 C CA . SER A 1 153 ? -12.102 0.043 -11.508 1 97.06 153 SER A CA 1
ATOM 1199 C C . SER A 1 153 ? -13.195 1.048 -11.875 1 97.06 153 SER A C 1
ATOM 1201 O O . SER A 1 153 ? -14.352 0.889 -11.477 1 97.06 153 SER A O 1
ATOM 1203 N N . LEU A 1 154 ? -12.836 2.08 -12.617 1 96.75 154 LEU A N 1
ATOM 1204 C CA . LEU A 1 154 ? -13.805 3.094 -13.008 1 96.75 154 LEU A CA 1
ATOM 1205 C C . LEU A 1 154 ? -14.852 2.514 -13.953 1 96.75 154 LEU A C 1
ATOM 1207 O O . LEU A 1 154 ? -16.031 2.82 -13.844 1 96.75 154 LEU A O 1
ATOM 1211 N N . ILE A 1 155 ? -14.438 1.738 -14.891 1 96.94 155 ILE A N 1
ATOM 1212 C CA . ILE A 1 155 ? -15.352 1.113 -15.836 1 96.94 155 ILE A CA 1
ATOM 1213 C C . ILE A 1 155 ? -16.328 0.206 -15.094 1 96.94 155 ILE A C 1
ATOM 1215 O O . ILE A 1 155 ? -17.547 0.29 -15.297 1 96.94 155 ILE A O 1
ATOM 1219 N N . ILE A 1 156 ? -15.836 -0.63 -14.234 1 96.31 156 ILE A N 1
ATOM 1220 C CA . ILE A 1 156 ? -16.672 -1.572 -13.5 1 96.31 156 ILE A CA 1
ATOM 1221 C C . ILE A 1 156 ? -17.641 -0.81 -12.602 1 96.31 156 ILE A C 1
ATOM 1223 O O . ILE A 1 156 ? -18.828 -1.146 -12.531 1 96.31 156 ILE A O 1
ATOM 1227 N N . ASN A 1 157 ? -17.094 0.191 -11.93 1 94.25 157 ASN A N 1
ATOM 1228 C CA . ASN A 1 157 ? -17.953 0.951 -11.031 1 94.25 157 ASN A CA 1
ATOM 1229 C C . ASN A 1 157 ? -19.047 1.696 -11.805 1 94.25 157 ASN A C 1
ATOM 1231 O O . ASN A 1 157 ? -20.156 1.883 -11.297 1 94.25 157 ASN A O 1
ATOM 1235 N N . LYS A 1 158 ? -18.734 2.16 -12.93 1 93.19 158 LYS A N 1
ATOM 1236 C CA . LYS A 1 158 ? -19.672 2.918 -13.75 1 93.19 158 LYS A CA 1
ATOM 1237 C C . LYS A 1 158 ? -20.672 1.991 -14.43 1 93.19 158 LYS A C 1
ATOM 1239 O O . LYS A 1 158 ? -21.828 2.361 -14.633 1 93.19 158 LYS A O 1
ATOM 1244 N N . THR A 1 159 ? -20.312 0.826 -14.773 1 92.5 159 THR A N 1
ATOM 1245 C CA . THR A 1 159 ? -21.125 -0.029 -15.625 1 92.5 159 THR A CA 1
ATOM 1246 C C . THR A 1 159 ? -21.984 -0.972 -14.789 1 92.5 159 THR A C 1
ATOM 1248 O O . THR A 1 159 ? -23.109 -1.314 -15.172 1 92.5 159 THR A O 1
ATOM 1251 N N . ILE A 1 160 ? -21.469 -1.447 -13.703 1 90.31 160 ILE A N 1
ATOM 1252 C CA . ILE A 1 160 ? -22.203 -2.396 -12.883 1 90.31 160 ILE A CA 1
ATOM 1253 C C . ILE A 1 160 ? -23.016 -1.643 -11.828 1 90.31 160 ILE A C 1
ATOM 1255 O O . ILE A 1 160 ? -22.469 -1.207 -10.812 1 90.31 160 ILE A O 1
ATOM 1259 N N . LYS A 1 161 ? -24.266 -1.539 -12.031 1 83.19 161 LYS A N 1
ATOM 1260 C CA . LYS A 1 161 ? -25.203 -0.854 -11.141 1 83.19 161 LYS A CA 1
ATOM 1261 C C . LYS A 1 161 ? -24.578 0.402 -10.547 1 83.19 161 LYS A C 1
ATOM 1263 O O . LYS A 1 161 ? -24.203 0.413 -9.375 1 83.19 161 LYS A O 1
ATOM 1268 N N . PRO A 1 162 ? -24.594 1.379 -11.336 1 77.94 162 PRO A N 1
ATOM 1269 C CA . PRO A 1 162 ? -23.938 2.605 -10.875 1 77.94 162 PRO A CA 1
ATOM 1270 C C . PRO A 1 162 ? -24.547 3.15 -9.586 1 77.94 162 PRO A C 1
ATOM 1272 O O . PRO A 1 162 ? -25.766 3.064 -9.391 1 77.94 162 PRO A O 1
ATOM 1275 N N . PRO A 1 163 ? -23.656 3.42 -8.672 1 72.5 163 PRO A N 1
ATOM 1276 C CA . PRO A 1 163 ? -24.172 3.969 -7.414 1 72.5 163 PRO A CA 1
ATOM 1277 C C . PRO A 1 163 ? -24.922 5.285 -7.605 1 72.5 163 PRO A C 1
ATOM 1279 O O . PRO A 1 163 ? -24.719 5.977 -8.609 1 72.5 163 PRO A O 1
ATOM 1282 N N . LYS A 1 164 ? -25.969 5.434 -6.691 1 64.81 164 LYS A N 1
ATOM 1283 C CA . LYS A 1 164 ? -26.828 6.602 -6.805 1 64.81 164 LYS A CA 1
ATOM 1284 C C . LYS A 1 164 ? -26.062 7.887 -6.5 1 64.81 164 LYS A C 1
ATOM 1286 O O . LYS A 1 164 ? -25.156 7.891 -5.668 1 64.81 164 LYS A O 1
ATOM 1291 N N . SER A 1 165 ? -25.984 8.727 -7.426 1 60.72 165 SER A N 1
ATOM 1292 C CA . SER A 1 165 ? -25.359 10.039 -7.23 1 60.72 165 SER A CA 1
ATOM 1293 C C . SER A 1 165 ? -25.766 10.648 -5.891 1 60.72 165 SER A C 1
ATOM 1295 O O . SER A 1 165 ? -26.828 10.32 -5.352 1 60.72 165 SER A O 1
ATOM 1297 N N . LYS A 1 166 ? -24.891 11.039 -4.977 1 54.06 166 LYS A N 1
ATOM 1298 C CA . LYS A 1 166 ? -25.234 11.797 -3.779 1 54.06 166 LYS A CA 1
ATOM 1299 C C . LYS A 1 166 ? -26.469 12.672 -4.02 1 54.06 166 LYS A C 1
ATOM 1301 O O . LYS A 1 166 ? -26.469 13.516 -4.918 1 54.06 166 LYS A O 1
ATOM 1306 N N . GLN A 1 167 ? -27.672 12.227 -3.818 1 44.22 167 GLN A N 1
ATOM 1307 C CA . GLN A 1 167 ? -28.75 13.211 -3.826 1 44.22 167 GLN A CA 1
ATOM 1308 C C . GLN A 1 167 ? -28.453 14.367 -2.879 1 44.22 167 GLN A C 1
ATOM 1310 O O . GLN A 1 167 ? -28.156 14.156 -1.702 1 44.22 167 GLN A O 1
ATOM 1315 N N . ILE A 1 168 ? -27.766 15.367 -3.242 1 41.53 168 ILE A N 1
ATOM 1316 C CA . ILE A 1 168 ? -27.875 16.578 -2.434 1 41.53 168 ILE A CA 1
ATOM 1317 C C . ILE A 1 168 ? -29.312 16.734 -1.945 1 41.53 168 ILE A C 1
ATOM 1319 O O . ILE A 1 168 ? -30.266 16.719 -2.746 1 41.53 168 ILE A O 1
ATOM 1323 N N . PRO A 1 169 ? -29.641 16.328 -0.672 1 39.09 169 PRO A N 1
ATOM 1324 C CA . PRO A 1 169 ? -31 16.781 -0.355 1 39.09 169 PRO A CA 1
ATOM 1325 C C . PRO A 1 169 ? -31.281 18.188 -0.863 1 39.09 169 PRO A C 1
ATOM 1327 O O . PRO A 1 169 ? -30.484 19.109 -0.633 1 39.09 169 PRO A O 1
ATOM 1330 N N . ARG A 1 170 ? -32.25 18.344 -1.787 1 31.55 170 ARG A N 1
ATOM 1331 C CA . ARG A 1 170 ? -32.781 19.688 -1.938 1 31.55 170 ARG A CA 1
ATOM 1332 C C . ARG A 1 170 ? -33.406 20.172 -0.63 1 31.55 170 ARG A C 1
ATOM 1334 O O . ARG A 1 170 ? -34.031 19.406 0.091 1 31.55 170 ARG A O 1
ATOM 1341 N N . MET B 1 1 ? 2.846 40.812 -6.172 1 32.09 1 MET B N 1
ATOM 1342 C CA . MET B 1 1 ? 3.609 39.562 -6.133 1 32.09 1 MET B CA 1
ATOM 1343 C C . MET B 1 1 ? 3.094 38.656 -5.035 1 32.09 1 MET B C 1
ATOM 1345 O O . MET B 1 1 ? 3.137 39 -3.855 1 32.09 1 MET B O 1
ATOM 1349 N N . LYS B 1 2 ? 2.018 37.938 -5.188 1 42.62 2 LYS B N 1
ATOM 1350 C CA . LYS B 1 2 ? 1.385 37.062 -4.191 1 42.62 2 LYS B CA 1
ATOM 1351 C C . LYS B 1 2 ? 2.418 36.219 -3.473 1 42.62 2 LYS B C 1
ATOM 1353 O O . LYS B 1 2 ? 3.23 35.531 -4.117 1 42.62 2 LYS B O 1
ATOM 1358 N N . ASN B 1 3 ? 2.896 36.438 -2.357 1 42.06 3 ASN B N 1
ATOM 1359 C CA . ASN B 1 3 ? 3.881 35.781 -1.487 1 42.06 3 ASN B CA 1
ATOM 1360 C C . ASN B 1 3 ? 3.701 34.281 -1.445 1 42.06 3 ASN B C 1
ATOM 1362 O O . ASN B 1 3 ? 2.658 33.781 -1.015 1 42.06 3 ASN B O 1
ATOM 1366 N N . LEU B 1 4 ? 4.281 33.531 -2.385 1 54 4 LEU B N 1
ATOM 1367 C CA . LEU B 1 4 ? 4.34 32.062 -2.424 1 54 4 LEU B CA 1
ATOM 1368 C C . LEU B 1 4 ? 4.68 31.5 -1.049 1 54 4 LEU B C 1
ATOM 1370 O O . LEU B 1 4 ? 5.852 31.281 -0.735 1 54 4 LEU B O 1
ATOM 1374 N N . GLU B 1 5 ? 4.031 31.875 -0.034 1 58.91 5 GLU B N 1
ATOM 1375 C CA . GLU B 1 5 ? 4.324 31.344 1.298 1 58.91 5 GLU B CA 1
ATOM 1376 C C . GLU B 1 5 ? 4.297 29.828 1.313 1 58.91 5 GLU B C 1
ATOM 1378 O O . GLU B 1 5 ? 3.238 29.219 1.139 1 58.91 5 GLU B O 1
ATOM 1383 N N . VAL B 1 6 ? 5.473 29.25 1.02 1 64.12 6 VAL B N 1
ATOM 1384 C CA . VAL B 1 6 ? 5.652 27.812 1.172 1 64.12 6 VAL B CA 1
ATOM 1385 C C . VAL B 1 6 ? 5.363 27.406 2.615 1 64.12 6 VAL B C 1
ATOM 1387 O O . VAL B 1 6 ? 5.965 27.938 3.549 1 64.12 6 VAL B O 1
ATOM 1390 N N . PRO B 1 7 ? 4.332 26.625 2.75 1 71.12 7 PRO B N 1
ATOM 1391 C CA . PRO B 1 7 ? 4.027 26.188 4.117 1 71.12 7 PRO B CA 1
ATOM 1392 C C . PRO B 1 7 ? 5.211 25.516 4.805 1 71.12 7 PRO B C 1
ATOM 1394 O O . PRO B 1 7 ? 6.035 24.875 4.141 1 71.12 7 PRO B O 1
ATOM 1397 N N . LYS B 1 8 ? 5.367 25.797 6.07 1 81.56 8 LYS B N 1
ATOM 1398 C CA . LYS B 1 8 ? 6.418 25.188 6.879 1 81.56 8 LYS B CA 1
ATOM 1399 C C . LYS B 1 8 ? 6.223 23.672 6.973 1 81.56 8 LYS B C 1
ATOM 1401 O O . LYS B 1 8 ? 5.098 23.172 6.895 1 81.56 8 LYS B O 1
ATOM 1406 N N . ILE B 1 9 ? 7.32 22.984 7.016 1 88.25 9 ILE B N 1
ATOM 1407 C CA . ILE B 1 9 ? 7.293 21.531 7.188 1 88.25 9 ILE B CA 1
ATOM 1408 C C . ILE B 1 9 ? 6.695 21.188 8.547 1 88.25 9 ILE B C 1
ATOM 1410 O O . ILE B 1 9 ? 7.188 21.656 9.586 1 88.25 9 ILE B O 1
ATOM 1414 N N . GLY B 1 10 ? 5.691 20.422 8.508 1 87.06 10 GLY B N 1
ATOM 1415 C CA . GLY B 1 10 ? 5.012 20.031 9.734 1 87.06 10 GLY B CA 1
ATOM 1416 C C . GLY B 1 10 ? 5.773 19 10.547 1 87.06 10 GLY B C 1
ATOM 1417 O O . GLY B 1 10 ? 6.562 18.234 10 1 87.06 10 GLY B O 1
ATOM 1418 N N . LEU B 1 11 ? 5.566 19.031 11.812 1 91 11 LEU B N 1
ATOM 1419 C CA . LEU B 1 11 ? 6.215 18.094 12.734 1 91 11 LEU B CA 1
ATOM 1420 C C . LEU B 1 11 ? 5.863 16.656 12.391 1 91 11 LEU B C 1
ATOM 1422 O O . LEU B 1 11 ? 6.695 15.758 12.531 1 91 11 LEU B O 1
ATOM 1426 N N . ARG B 1 12 ? 4.664 16.469 11.938 1 90.31 12 ARG B N 1
ATOM 1427 C CA . ARG B 1 12 ? 4.246 15.133 11.539 1 90.31 12 ARG B CA 1
ATOM 1428 C C . ARG B 1 12 ? 5.105 14.602 10.398 1 90.31 12 ARG B C 1
ATOM 1430 O O . ARG B 1 12 ? 5.473 13.43 10.383 1 90.31 12 ARG B O 1
ATOM 1437 N N . THR B 1 13 ? 5.41 15.484 9.508 1 94.38 13 THR B N 1
ATOM 1438 C CA . THR B 1 13 ? 6.242 15.117 8.359 1 94.38 13 THR B CA 1
ATOM 1439 C C . THR B 1 13 ? 7.648 14.734 8.82 1 94.38 13 THR B C 1
ATOM 1441 O O . THR B 1 13 ? 8.211 13.742 8.352 1 94.38 13 THR B O 1
ATOM 1444 N N . ILE B 1 14 ? 8.148 15.453 9.734 1 95.56 14 ILE B N 1
ATOM 1445 C CA . ILE B 1 14 ? 9.484 15.188 10.258 1 95.56 14 ILE B CA 1
ATOM 1446 C C . ILE B 1 14 ? 9.5 13.859 11 1 95.56 14 ILE B C 1
ATOM 1448 O O . ILE B 1 14 ? 10.414 13.055 10.828 1 95.56 14 ILE B O 1
ATOM 1452 N N . LYS B 1 15 ? 8.516 13.664 11.797 1 96.62 15 LYS B N 1
ATOM 1453 C CA . LYS B 1 15 ? 8.43 12.414 12.539 1 96.62 15 LYS B CA 1
ATOM 1454 C C . LYS B 1 15 ? 8.297 11.219 11.586 1 96.62 15 LYS B C 1
ATOM 1456 O O . LYS B 1 15 ? 8.898 10.172 11.828 1 96.62 15 LYS B O 1
ATOM 1461 N N . THR B 1 16 ? 7.512 11.414 10.594 1 96.81 16 THR B N 1
ATOM 1462 C CA . THR B 1 16 ? 7.363 10.367 9.586 1 96.81 16 THR B CA 1
ATOM 1463 C C . THR B 1 16 ? 8.703 10.047 8.938 1 96.81 16 THR B C 1
ATOM 1465 O O . THR B 1 16 ? 9.094 8.883 8.828 1 96.81 16 THR B O 1
ATOM 1468 N N . SER B 1 17 ? 9.383 11.102 8.555 1 97.5 17 SER B N 1
ATOM 1469 C CA . SER B 1 17 ? 10.68 10.945 7.906 1 97.5 17 SER B CA 1
ATOM 1470 C C . SER B 1 17 ? 11.68 10.258 8.828 1 97.5 17 SER B C 1
ATOM 1472 O O . SER B 1 17 ? 12.414 9.367 8.391 1 97.5 17 SER B O 1
ATOM 1474 N N . LEU B 1 18 ? 11.703 10.609 10.023 1 97.31 18 LEU B N 1
ATOM 1475 C CA . LEU B 1 18 ? 12.594 9.992 10.992 1 97.31 18 LEU B CA 1
ATOM 1476 C C . LEU B 1 18 ? 12.258 8.523 11.195 1 97.31 18 LEU B C 1
ATOM 1478 O O . LEU B 1 18 ? 13.156 7.68 11.305 1 97.31 18 LEU B O 1
ATOM 1482 N N . SER B 1 19 ? 11 8.25 11.312 1 97.75 19 SER B N 1
ATOM 1483 C CA . SER B 1 19 ? 10.555 6.867 11.484 1 97.75 19 SER B CA 1
ATOM 1484 C C . SER B 1 19 ? 10.953 6.012 10.289 1 97.75 19 SER B C 1
ATOM 1486 O O . SER B 1 19 ? 11.406 4.879 10.453 1 97.75 19 SER B O 1
ATOM 1488 N N . VAL B 1 20 ? 10.766 6.539 9.148 1 97.12 20 VAL B N 1
ATOM 1489 C CA . VAL B 1 20 ? 11.148 5.836 7.93 1 97.12 20 VAL B CA 1
ATOM 1490 C C . VAL B 1 20 ? 12.648 5.562 7.938 1 97.12 20 VAL B C 1
ATOM 1492 O O . VAL B 1 20 ? 13.086 4.449 7.633 1 97.12 20 VAL B O 1
ATOM 1495 N N . PHE B 1 21 ? 13.398 6.531 8.289 1 97.44 21 PHE B N 1
ATOM 1496 C CA . PHE B 1 21 ? 14.852 6.375 8.367 1 97.44 21 PHE B CA 1
ATOM 1497 C C . PHE B 1 21 ? 15.219 5.23 9.305 1 97.44 21 PHE B C 1
ATOM 1499 O O . PHE B 1 21 ? 16.047 4.387 8.961 1 97.44 21 PHE B O 1
ATOM 1506 N N . LEU B 1 22 ? 14.648 5.195 10.43 1 97.31 22 LEU B N 1
ATOM 1507 C CA . LEU B 1 22 ? 14.945 4.168 11.422 1 97.31 22 LEU B CA 1
ATOM 1508 C C . LEU B 1 22 ? 14.562 2.785 10.906 1 97.31 22 LEU B C 1
ATOM 1510 O O . LEU B 1 22 ? 15.266 1.805 11.156 1 97.31 22 LEU B O 1
ATOM 1514 N N . CYS B 1 23 ? 13.422 2.719 10.227 1 96.38 23 CYS B N 1
ATOM 1515 C CA . CYS B 1 23 ? 13.008 1.445 9.648 1 96.38 23 CYS B CA 1
ATOM 1516 C C . CYS B 1 23 ? 14.023 0.965 8.617 1 96.38 23 CYS B C 1
ATOM 1518 O O . CYS B 1 23 ? 14.32 -0.229 8.539 1 96.38 23 CYS B O 1
ATOM 1520 N N . LEU B 1 24 ? 14.539 1.9 7.828 1 94.75 24 LEU B N 1
ATOM 1521 C CA . LEU B 1 24 ? 15.523 1.552 6.809 1 94.75 24 LEU B CA 1
ATOM 1522 C C . LEU B 1 24 ? 16.797 1.01 7.449 1 94.75 24 LEU B C 1
ATOM 1524 O O . LEU B 1 24 ? 17.375 0.042 6.957 1 94.75 24 LEU B O 1
ATOM 1528 N N . VAL B 1 25 ? 17.203 1.597 8.523 1 94.62 25 VAL B N 1
ATOM 1529 C CA . VAL B 1 25 ? 18.438 1.214 9.203 1 94.62 25 VAL B CA 1
ATOM 1530 C C . VAL B 1 25 ? 18.25 -0.143 9.875 1 94.62 25 VAL B C 1
ATOM 1532 O O . VAL B 1 25 ? 19.141 -0.994 9.828 1 94.62 25 VAL B O 1
ATOM 1535 N N . LEU B 1 26 ? 17.125 -0.35 10.445 1 94.25 26 LEU B N 1
ATOM 1536 C CA . LEU B 1 26 ? 16.906 -1.536 11.266 1 94.25 26 LEU B CA 1
ATOM 1537 C C . LEU B 1 26 ? 16.5 -2.725 10.406 1 94.25 26 LEU B C 1
ATOM 1539 O O . LEU B 1 26 ? 16.75 -3.877 10.773 1 94.25 26 LEU B O 1
ATOM 1543 N N . LEU B 1 27 ? 15.758 -2.408 9.344 1 92.38 27 LEU B N 1
ATOM 1544 C CA . LEU B 1 27 ? 15.273 -3.451 8.445 1 92.38 27 LEU B CA 1
ATOM 1545 C C . LEU B 1 27 ? 15.742 -3.205 7.016 1 92.38 27 LEU B C 1
ATOM 1547 O O . LEU B 1 27 ? 14.93 -3.029 6.109 1 92.38 27 LEU B O 1
ATOM 1551 N N . PRO B 1 28 ? 17.031 -3.381 6.781 1 85.94 28 PRO B N 1
ATOM 1552 C CA . PRO B 1 28 ? 17.594 -3.004 5.484 1 85.94 28 PRO B CA 1
ATOM 1553 C C . PRO B 1 28 ? 17.172 -3.936 4.355 1 85.94 28 PRO B C 1
ATOM 1555 O O . PRO B 1 28 ? 17.109 -3.52 3.195 1 85.94 28 PRO B O 1
ATOM 1558 N N . ASN B 1 29 ? 16.859 -5.145 4.574 1 82.62 29 ASN B N 1
ATOM 1559 C CA . ASN B 1 29 ? 16.594 -6.113 3.516 1 82.62 29 ASN B CA 1
ATOM 1560 C C . ASN B 1 29 ? 15.195 -5.926 2.93 1 82.62 29 ASN B C 1
ATOM 1562 O O . ASN B 1 29 ? 15.016 -5.988 1.713 1 82.62 29 ASN B O 1
ATOM 1566 N N . GLU B 1 30 ? 14.195 -5.68 3.752 1 82.31 30 GLU B N 1
ATOM 1567 C CA . GLU B 1 30 ? 12.82 -5.508 3.301 1 82.31 30 GLU B CA 1
ATOM 1568 C C . GLU B 1 30 ? 12.109 -4.426 4.105 1 82.31 30 GLU B C 1
ATOM 1570 O O . GLU B 1 30 ? 11.164 -4.719 4.848 1 82.31 30 GLU B O 1
ATOM 1575 N N . PRO B 1 31 ? 12.438 -3.234 3.775 1 89.88 31 PRO B N 1
ATOM 1576 C CA . PRO B 1 31 ? 11.93 -2.16 4.629 1 89.88 31 PRO B CA 1
ATOM 1577 C C . PRO B 1 31 ? 10.578 -1.617 4.148 1 89.88 31 PRO B C 1
ATOM 1579 O O . PRO B 1 31 ? 9.953 -0.809 4.84 1 89.88 31 PRO B O 1
ATOM 1582 N N . PHE B 1 32 ? 10.148 -2.047 3.037 1 88.25 32 PHE B N 1
ATOM 1583 C CA . PHE B 1 32 ? 9.062 -1.362 2.352 1 88.25 32 PHE B CA 1
ATOM 1584 C C . PHE B 1 32 ? 7.824 -1.29 3.238 1 88.25 32 PHE B C 1
ATOM 1586 O O . PHE B 1 32 ? 7.312 -0.201 3.514 1 88.25 32 PHE B O 1
ATOM 1593 N N . PHE B 1 33 ? 7.34 -2.371 3.777 1 89.94 33 PHE B N 1
ATOM 1594 C CA . PHE B 1 33 ? 6.09 -2.398 4.531 1 89.94 33 PHE B CA 1
ATOM 1595 C C . PHE B 1 33 ? 6.266 -1.73 5.891 1 89.94 33 PHE B C 1
ATOM 1597 O O . PHE B 1 33 ? 5.328 -1.129 6.418 1 89.94 33 PHE B O 1
ATOM 1604 N N . ALA B 1 34 ? 7.453 -1.838 6.422 1 94.62 34 ALA B N 1
ATOM 1605 C CA . ALA B 1 34 ? 7.719 -1.121 7.668 1 94.62 34 ALA B CA 1
ATOM 1606 C C . ALA B 1 34 ? 7.629 0.389 7.461 1 94.62 34 ALA B C 1
ATOM 1608 O O . ALA B 1 34 ? 7 1.094 8.25 1 94.62 34 ALA B O 1
ATOM 1609 N N . CYS B 1 35 ? 8.25 0.849 6.426 1 95.12 35 CYS B N 1
ATOM 1610 C CA . CYS B 1 35 ? 8.219 2.271 6.109 1 95.12 35 CYS B CA 1
ATOM 1611 C C . CYS B 1 35 ? 6.801 2.736 5.816 1 95.12 35 CYS B C 1
ATOM 1613 O O . CYS B 1 35 ? 6.391 3.814 6.254 1 95.12 35 CYS B O 1
ATOM 1615 N N . LEU B 1 36 ? 6.105 1.903 5.133 1 93 36 LEU B N 1
ATOM 1616 C CA . LEU B 1 36 ? 4.715 2.219 4.824 1 93 36 LEU B CA 1
ATOM 1617 C C . LEU B 1 36 ? 3.891 2.346 6.102 1 93 36 LEU B C 1
ATOM 1619 O O . LEU B 1 36 ? 3.045 3.234 6.211 1 93 36 LEU B O 1
ATOM 1623 N N . THR B 1 37 ? 4.121 1.444 6.941 1 95.81 37 THR B N 1
ATOM 1624 C CA . THR B 1 37 ? 3.41 1.453 8.219 1 95.81 37 THR B CA 1
ATOM 1625 C C . THR B 1 37 ? 3.641 2.768 8.953 1 95.81 37 THR B C 1
ATOM 1627 O O . THR B 1 37 ? 2.715 3.32 9.547 1 95.81 37 THR B O 1
ATOM 1630 N N . CYS B 1 38 ? 4.832 3.285 8.883 1 96.5 38 CYS B N 1
ATOM 1631 C CA . CYS B 1 38 ? 5.145 4.551 9.547 1 96.5 38 CYS B CA 1
ATOM 1632 C C . CYS B 1 38 ? 4.32 5.688 8.953 1 96.5 38 CYS B C 1
ATOM 1634 O O . CYS B 1 38 ? 3.846 6.559 9.68 1 96.5 38 CYS B O 1
ATOM 1636 N N . LEU B 1 39 ? 4.195 5.641 7.711 1 94.06 39 LEU B N 1
ATOM 1637 C CA . LEU B 1 39 ? 3.428 6.668 7.012 1 94.06 39 LEU B CA 1
ATOM 1638 C C . LEU B 1 39 ? 1.987 6.703 7.508 1 94.06 39 LEU B C 1
ATOM 1640 O O . LEU B 1 39 ? 1.401 7.781 7.648 1 94.06 39 LEU B O 1
ATOM 1644 N N . PHE B 1 40 ? 1.461 5.59 7.852 1 93.81 40 PHE B N 1
ATOM 1645 C CA . PHE B 1 40 ? 0.049 5.504 8.203 1 93.81 40 PHE B CA 1
ATOM 1646 C C . PHE B 1 40 ? -0.142 5.699 9.703 1 93.81 40 PHE B C 1
ATOM 1648 O O . PHE B 1 40 ? -1.165 6.227 10.141 1 93.81 40 PHE B O 1
ATOM 1655 N N . CYS B 1 41 ? 0.786 5.285 10.453 1 95.88 41 CYS B N 1
ATOM 1656 C CA . CYS B 1 41 ? 0.582 5.219 11.891 1 95.88 41 CYS B CA 1
ATOM 1657 C C . CYS B 1 41 ? 0.952 6.539 12.555 1 95.88 41 CYS B C 1
ATOM 1659 O O . CYS B 1 41 ? 0.533 6.812 13.68 1 95.88 41 CYS B O 1
ATOM 1661 N N . ILE B 1 42 ? 1.826 7.32 11.953 1 95.31 42 ILE B N 1
ATOM 1662 C CA . ILE B 1 42 ? 2.105 8.641 12.516 1 95.31 42 ILE B CA 1
ATOM 1663 C C . ILE B 1 42 ? 0.956 9.594 12.188 1 95.31 42 ILE B C 1
ATOM 1665 O O . ILE B 1 42 ? 0.725 9.922 11.023 1 95.31 42 ILE B O 1
ATOM 1669 N N . GLN B 1 43 ? 0.26 9.977 13.18 1 93.81 43 GLN B N 1
ATOM 1670 C CA . GLN B 1 43 ? -0.919 10.82 13.031 1 93.81 43 GLN B CA 1
ATOM 1671 C C . GLN B 1 43 ? -0.789 12.094 13.859 1 93.81 43 GLN B C 1
ATOM 1673 O O . GLN B 1 43 ? 0.237 12.32 14.508 1 93.81 43 GLN B O 1
ATOM 1678 N N . ASP B 1 44 ? -1.816 12.906 13.703 1 90.69 44 ASP B N 1
ATOM 1679 C CA . ASP B 1 44 ? -1.78 14.219 14.352 1 90.69 44 ASP B CA 1
ATOM 1680 C C . ASP B 1 44 ? -1.978 14.094 15.859 1 90.69 44 ASP B C 1
ATOM 1682 O O . ASP B 1 44 ? -1.599 14.992 16.609 1 90.69 44 ASP B O 1
ATOM 1686 N N . THR B 1 45 ? -2.627 12.953 16.328 1 91.69 45 THR B N 1
ATOM 1687 C CA . THR B 1 45 ? -2.781 12.68 17.766 1 91.69 45 THR B CA 1
ATOM 1688 C C . THR B 1 45 ? -2.293 11.273 18.094 1 91.69 45 THR B C 1
ATOM 1690 O O . THR B 1 45 ? -2.264 10.398 17.219 1 91.69 45 THR B O 1
ATOM 1693 N N . LEU B 1 46 ? -1.984 11.125 19.344 1 93.56 46 LEU B N 1
ATOM 1694 C CA . LEU B 1 46 ? -1.532 9.812 19.781 1 93.56 46 LEU B CA 1
ATOM 1695 C C . LEU B 1 46 ? -2.662 8.789 19.688 1 93.56 46 LEU B C 1
ATOM 1697 O O . LEU B 1 46 ? -2.428 7.625 19.359 1 93.56 46 LEU B O 1
ATOM 1701 N N . GLU B 1 47 ? -3.877 9.25 20 1 93.69 47 GLU B N 1
ATOM 1702 C CA . GLU B 1 47 ? -5.039 8.367 19.922 1 93.69 47 GLU B CA 1
ATOM 1703 C C . GLU B 1 47 ? -5.246 7.855 18.5 1 93.69 47 GLU B C 1
ATOM 1705 O O . GLU B 1 47 ? -5.445 6.656 18.297 1 93.69 47 GLU B O 1
ATOM 1710 N N . ASN B 1 48 ? -5.16 8.781 17.609 1 94.06 48 ASN B N 1
ATOM 1711 C CA . ASN B 1 48 ? -5.309 8.383 16.203 1 94.06 48 ASN B CA 1
ATOM 1712 C C . ASN B 1 48 ? -4.18 7.453 15.766 1 94.06 48 ASN B C 1
ATOM 1714 O O . ASN B 1 48 ? -4.406 6.523 14.992 1 94.06 48 ASN B O 1
ATOM 1718 N N . SER B 1 49 ? -3.004 7.707 16.266 1 95.38 49 SER B N 1
ATOM 1719 C CA . SER B 1 49 ? -1.871 6.848 15.938 1 95.38 49 SER B CA 1
ATOM 1720 C C . SER B 1 49 ? -2.09 5.43 16.453 1 95.38 49 SER B C 1
ATOM 1722 O O . SER B 1 49 ? -1.83 4.457 15.734 1 95.38 49 SER B O 1
ATOM 1724 N N . TYR B 1 50 ? -2.611 5.301 17.625 1 95.81 50 TYR B N 1
ATOM 1725 C CA . TYR B 1 50 ? -2.893 3.99 18.203 1 95.81 50 TYR B CA 1
ATOM 1726 C C . TYR B 1 50 ? -3.994 3.279 17.422 1 95.81 50 TYR B C 1
ATOM 1728 O O . TYR B 1 50 ? -3.934 2.066 17.219 1 95.81 50 TYR B O 1
ATOM 1736 N N . ASN B 1 51 ? -4.977 4.039 17.031 1 95.69 51 ASN B N 1
ATOM 1737 C CA . ASN B 1 51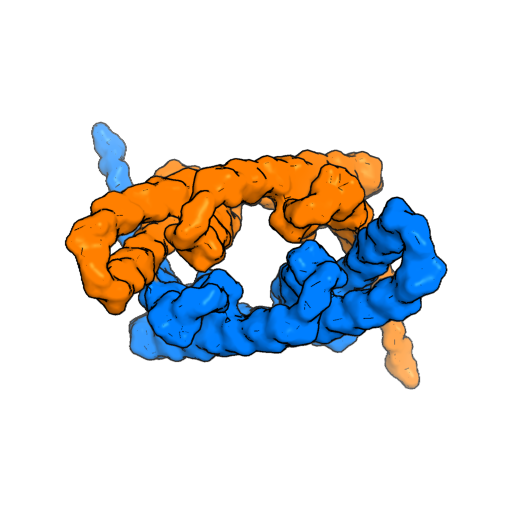 ? -6.059 3.453 16.25 1 95.69 51 ASN B CA 1
ATOM 1738 C C . ASN B 1 51 ? -5.559 2.928 14.906 1 95.69 51 ASN B C 1
ATOM 1740 O O . ASN B 1 51 ? -5.922 1.824 14.5 1 95.69 51 ASN B O 1
ATOM 1744 N N . MET B 1 52 ? -4.758 3.705 14.344 1 95.5 52 MET B N 1
ATOM 1745 C CA . MET B 1 52 ? -4.195 3.283 13.07 1 95.5 52 MET B CA 1
ATOM 1746 C C . MET B 1 52 ? -3.283 2.072 13.25 1 95.5 52 MET B C 1
ATOM 1748 O O . MET B 1 52 ? -3.283 1.161 12.422 1 95.5 52 MET B O 1
ATOM 1752 N N . ALA B 1 53 ? -2.543 2.137 14.289 1 96.69 53 ALA B N 1
ATOM 1753 C CA . ALA B 1 53 ? -1.652 1.019 14.586 1 96.69 53 ALA B CA 1
ATOM 1754 C C . ALA B 1 53 ? -2.445 -0.265 14.82 1 96.69 53 ALA B C 1
ATOM 1756 O O . ALA B 1 53 ? -2.057 -1.336 14.344 1 96.69 53 ALA B O 1
ATOM 1757 N N . LYS B 1 54 ? -3.477 -0.172 15.555 1 96.88 54 LYS B N 1
ATOM 1758 C CA . LYS B 1 54 ? -4.332 -1.327 15.812 1 96.88 54 LYS B CA 1
ATOM 1759 C C . LYS B 1 54 ? -4.914 -1.879 14.516 1 96.88 54 LYS B C 1
ATOM 1761 O O . LYS B 1 54 ? -4.879 -3.088 14.281 1 96.88 54 LYS B O 1
ATOM 1766 N N . ASN B 1 55 ? -5.438 -1.015 13.734 1 96.31 55 ASN B N 1
ATOM 1767 C CA . ASN B 1 55 ? -5.984 -1.423 12.445 1 96.31 55 ASN B CA 1
ATOM 1768 C C . ASN B 1 55 ? -4.926 -2.096 11.578 1 96.31 55 ASN B C 1
ATOM 1770 O O . ASN B 1 55 ? -5.195 -3.119 10.945 1 96.31 55 ASN B O 1
ATOM 1774 N N . ARG B 1 56 ? -3.781 -1.502 11.57 1 94.88 56 ARG B N 1
ATOM 1775 C CA . ARG B 1 56 ? -2.682 -2.037 10.773 1 94.88 56 ARG B CA 1
ATOM 1776 C C . ARG B 1 56 ? -2.26 -3.412 11.273 1 94.88 56 ARG B C 1
ATOM 1778 O O . ARG B 1 56 ? -2.01 -4.32 10.484 1 94.88 56 ARG B O 1
ATOM 1785 N N . CYS B 1 57 ? -2.127 -3.498 12.539 1 96.44 57 CYS B N 1
ATOM 1786 C CA . CYS B 1 57 ? -1.707 -4.754 13.156 1 96.44 57 CYS B CA 1
ATOM 1787 C C . CYS B 1 57 ? -2.715 -5.859 12.875 1 96.44 57 CYS B C 1
ATOM 1789 O O . CYS B 1 57 ? -2.367 -6.891 12.297 1 96.44 57 CYS B O 1
ATOM 1791 N N . ILE B 1 58 ? -3.902 -5.668 13.195 1 96.19 58 ILE B N 1
ATOM 1792 C CA . ILE B 1 58 ? -4.957 -6.668 13.039 1 96.19 58 ILE B CA 1
ATOM 1793 C C . ILE B 1 58 ? -5.199 -6.934 11.555 1 96.19 58 ILE B C 1
ATOM 1795 O O . ILE B 1 58 ? -5.309 -8.086 11.133 1 96.19 58 ILE B O 1
ATOM 1799 N N . GLY B 1 59 ? -5.27 -5.879 10.812 1 96.62 59 GLY B N 1
ATOM 1800 C CA . GLY B 1 59 ? -5.5 -6.035 9.383 1 96.62 59 GLY B CA 1
ATOM 1801 C C . GLY B 1 59 ? -4.434 -6.859 8.688 1 96.62 59 GLY B C 1
ATOM 1802 O O . GLY B 1 59 ? -4.742 -7.742 7.891 1 96.62 59 GLY B O 1
ATOM 1803 N N . THR B 1 60 ? -3.205 -6.559 9.031 1 95.62 60 THR B N 1
ATOM 1804 C CA . THR B 1 60 ? -2.1 -7.266 8.391 1 95.62 60 THR B CA 1
ATOM 1805 C C . THR B 1 60 ? -2.111 -8.742 8.773 1 95.62 60 THR B C 1
ATOM 1807 O O . THR B 1 60 ? -1.987 -9.609 7.914 1 95.62 60 THR B O 1
ATOM 1810 N N . ILE B 1 61 ? -2.287 -9.008 10.008 1 96.06 61 ILE B N 1
ATOM 1811 C CA . ILE B 1 61 ? -2.287 -10.383 10.484 1 96.06 61 ILE B CA 1
ATOM 1812 C C . ILE B 1 61 ? -3.461 -11.141 9.875 1 96.06 61 ILE B C 1
ATOM 1814 O O . ILE B 1 61 ? -3.289 -12.242 9.344 1 96.06 61 ILE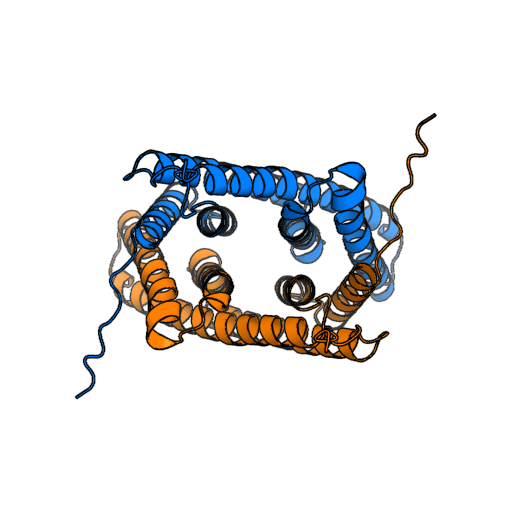 B O 1
ATOM 1818 N N . TYR B 1 62 ? -4.598 -10.539 9.914 1 96.5 62 TYR B N 1
ATOM 1819 C CA . TYR B 1 62 ? -5.805 -11.18 9.398 1 96.5 62 TYR B CA 1
ATOM 1820 C C . TYR B 1 62 ? -5.691 -11.414 7.898 1 96.5 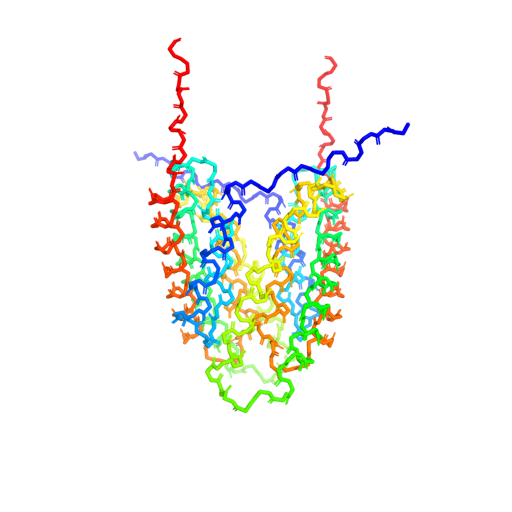62 TYR B C 1
ATOM 1822 O O . TYR B 1 62 ? -5.957 -12.523 7.418 1 96.5 62 TYR B O 1
ATOM 1830 N N . GLY B 1 63 ? -5.332 -10.375 7.156 1 96.25 63 GLY B N 1
ATOM 1831 C CA . GLY B 1 63 ? -5.137 -10.516 5.723 1 96.25 63 GLY B CA 1
ATOM 1832 C C . GLY B 1 63 ? -4.121 -11.586 5.363 1 96.25 63 GLY B C 1
ATOM 1833 O O . GLY B 1 63 ? -4.32 -12.344 4.414 1 96.25 63 GLY B O 1
ATOM 1834 N N . ALA B 1 64 ? -3.08 -11.602 6.125 1 94.19 64 ALA B N 1
ATOM 1835 C CA . ALA B 1 64 ? -2.025 -12.578 5.879 1 94.19 64 ALA B CA 1
ATOM 1836 C C . ALA B 1 64 ? -2.535 -14 6.109 1 94.19 64 ALA B C 1
ATOM 1838 O O . ALA B 1 64 ? -2.244 -14.906 5.328 1 94.19 64 ALA B O 1
ATOM 1839 N N . ILE B 1 65 ? -3.24 -14.18 7.148 1 94.69 65 ILE B N 1
ATOM 1840 C CA . ILE B 1 65 ? -3.77 -15.5 7.48 1 94.69 65 ILE B CA 1
ATOM 1841 C C . ILE B 1 65 ? -4.703 -15.977 6.371 1 94.69 65 ILE B C 1
ATOM 1843 O O . ILE B 1 65 ? -4.574 -17.094 5.883 1 94.69 65 ILE B O 1
ATOM 1847 N N . ILE B 1 66 ? -5.652 -15.133 5.992 1 95.75 66 ILE B N 1
ATOM 1848 C CA . ILE B 1 66 ? -6.59 -15.516 4.938 1 95.75 66 ILE B CA 1
ATOM 1849 C C . ILE B 1 66 ? -5.828 -15.766 3.637 1 95.75 66 ILE B C 1
ATOM 1851 O O . ILE B 1 66 ? -6.156 -16.688 2.883 1 95.75 66 ILE B O 1
ATOM 1855 N N . GLY B 1 67 ? -4.852 -14.883 3.359 1 94.69 67 GLY B N 1
ATOM 1856 C CA . GLY B 1 67 ? -4.02 -15.086 2.184 1 94.69 67 GLY B CA 1
ATOM 1857 C C . GLY B 1 67 ? -3.33 -16.438 2.168 1 94.69 67 GLY B C 1
ATOM 1858 O O . GLY B 1 67 ? -3.322 -17.125 1.146 1 94.69 67 GLY B O 1
ATOM 1859 N N . LEU B 1 68 ? -2.777 -16.844 3.293 1 92.56 68 LEU B N 1
ATOM 1860 C CA . LEU B 1 68 ? -2.088 -18.125 3.402 1 92.56 68 LEU B CA 1
ATOM 1861 C C . LEU B 1 68 ? -3.064 -19.281 3.227 1 92.56 68 LEU B C 1
ATOM 1863 O O . LEU B 1 68 ? -2.742 -20.281 2.574 1 92.56 68 LEU B O 1
ATOM 1867 N N . ILE B 1 69 ? -4.184 -19.141 3.809 1 93.62 69 ILE B N 1
ATOM 1868 C CA . ILE B 1 69 ? -5.207 -20.172 3.699 1 93.62 69 ILE B CA 1
ATOM 1869 C C . ILE B 1 69 ? -5.617 -20.344 2.238 1 93.62 69 ILE B C 1
ATOM 1871 O O . ILE B 1 69 ? -5.664 -21.469 1.725 1 93.62 69 ILE B O 1
ATOM 1875 N N . ILE B 1 70 ? -5.914 -19.25 1.568 1 92.31 70 ILE B N 1
ATOM 1876 C CA . ILE B 1 70 ? -6.344 -19.281 0.175 1 92.31 70 ILE B CA 1
ATOM 1877 C C . ILE B 1 70 ? -5.23 -19.859 -0.695 1 92.31 70 ILE B C 1
ATOM 1879 O O . ILE B 1 70 ? -5.488 -20.656 -1.604 1 92.31 70 ILE B O 1
ATOM 1883 N N . MET B 1 71 ? -4.035 -19.422 -0.417 1 88.5 71 MET B N 1
ATOM 1884 C CA . MET B 1 71 ? -2.895 -19.922 -1.177 1 88.5 71 MET B CA 1
ATOM 1885 C C . MET B 1 71 ? -2.75 -21.422 -1.006 1 88.5 71 MET B C 1
ATOM 1887 O O . MET B 1 71 ? -2.473 -22.141 -1.971 1 88.5 71 MET B O 1
ATOM 1891 N N . THR B 1 72 ? -2.863 -21.922 0.158 1 87.56 72 THR B N 1
ATOM 1892 C CA . THR B 1 72 ? -2.762 -23.359 0.428 1 87.56 72 THR B CA 1
ATOM 1893 C C . THR B 1 72 ? -3.879 -24.109 -0.277 1 87.56 72 THR B C 1
ATOM 1895 O O . THR B 1 72 ? -3.641 -25.172 -0.855 1 87.56 72 THR B O 1
ATOM 1898 N N . ILE B 1 73 ? -5.035 -23.578 -0.261 1 88.38 73 ILE B N 1
ATOM 1899 C CA . ILE B 1 73 ? -6.191 -24.219 -0.88 1 88.38 73 ILE B CA 1
ATOM 1900 C C . ILE B 1 73 ? -5.98 -24.328 -2.389 1 88.38 73 ILE B C 1
ATOM 1902 O O . ILE B 1 73 ? -6.188 -25.375 -2.984 1 88.38 73 ILE B O 1
ATOM 1906 N N . PHE B 1 74 ? -5.574 -23.203 -3.01 1 85.75 74 PHE B N 1
ATOM 1907 C CA . PHE B 1 74 ? -5.484 -23.266 -4.465 1 85.75 74 PHE B CA 1
ATOM 1908 C C . PHE B 1 74 ? -4.297 -24.109 -4.898 1 85.75 74 PHE B C 1
ATOM 1910 O O . PHE B 1 74 ? -4.336 -24.75 -5.949 1 85.75 74 PHE B O 1
ATOM 1917 N N . LYS B 1 75 ? -3.254 -24.094 -4.121 1 83.25 75 LYS B N 1
ATOM 1918 C CA . LYS B 1 75 ? -2.152 -25 -4.441 1 83.25 75 LYS B CA 1
ATOM 1919 C C . LYS B 1 75 ? -2.609 -26.453 -4.418 1 83.25 75 LYS B C 1
ATOM 1921 O O . LYS B 1 75 ? -2.24 -27.234 -5.289 1 83.25 75 LYS B O 1
ATOM 1926 N N . TRP B 1 76 ? -3.406 -26.734 -3.465 1 86.69 76 TRP B N 1
ATOM 1927 C CA . TRP B 1 76 ? -3.949 -28.094 -3.348 1 86.69 76 TRP B CA 1
ATOM 1928 C C . TRP B 1 76 ? -4.91 -28.391 -4.492 1 86.69 76 TRP B C 1
ATOM 1930 O O . TRP B 1 76 ? -4.883 -29.484 -5.062 1 86.69 76 TRP B O 1
ATOM 1940 N N . MET B 1 77 ? -5.715 -27.438 -4.809 1 87.81 77 MET B N 1
ATOM 1941 C CA . MET B 1 77 ? -6.727 -27.609 -5.848 1 87.81 77 MET B CA 1
ATOM 1942 C C . MET B 1 77 ? -6.082 -27.734 -7.223 1 87.81 77 MET B C 1
ATOM 1944 O O . MET B 1 77 ? -6.633 -28.391 -8.117 1 87.81 77 MET B O 1
ATOM 1948 N N . THR B 1 78 ? -4.949 -27.156 -7.371 1 86.06 78 THR B N 1
ATOM 1949 C CA . THR B 1 78 ? -4.363 -27.109 -8.703 1 86.06 78 THR B CA 1
ATOM 1950 C C . THR B 1 78 ? -3.254 -28.141 -8.852 1 86.06 78 THR B C 1
ATOM 1952 O O . THR B 1 78 ? -2.6 -28.219 -9.891 1 86.06 78 THR B O 1
ATOM 1955 N N . ILE B 1 79 ? -3.031 -28.953 -7.895 1 83.81 79 ILE B N 1
ATOM 1956 C CA . ILE B 1 79 ? -1.95 -29.922 -7.883 1 83.81 79 ILE B CA 1
ATOM 1957 C C . ILE B 1 79 ? -2.107 -30.875 -9.062 1 83.81 79 ILE B C 1
ATOM 1959 O O . ILE B 1 79 ? -1.122 -31.25 -9.711 1 83.81 79 ILE B O 1
ATOM 1963 N N . ASN B 1 80 ? -3.26 -31.219 -9.422 1 87.12 80 ASN B N 1
ATOM 1964 C CA . ASN B 1 80 ? -3.488 -32.219 -10.453 1 87.12 80 ASN B CA 1
ATOM 1965 C C . ASN B 1 80 ? -3.984 -31.594 -11.758 1 87.12 80 ASN B C 1
ATOM 1967 O O . ASN B 1 80 ? -4.461 -32.312 -12.648 1 87.12 80 ASN B O 1
ATOM 1971 N N . VAL B 1 81 ? -3.961 -30.359 -11.734 1 88.5 81 VAL B N 1
ATOM 1972 C CA . VAL B 1 81 ? -4.41 -29.672 -12.945 1 88.5 81 VAL B CA 1
ATOM 1973 C C . VAL B 1 81 ? -3.219 -29.406 -13.859 1 88.5 81 VAL B C 1
ATOM 1975 O O . VAL B 1 81 ? -2.322 -28.641 -13.516 1 88.5 81 VAL B O 1
ATOM 1978 N N . ASP B 1 82 ? -3.139 -30.062 -14.969 1 88.19 82 ASP B N 1
ATOM 1979 C CA . ASP B 1 82 ? -2 -29.984 -15.875 1 88.19 82 ASP B CA 1
ATOM 1980 C C . ASP B 1 82 ? -2.057 -28.719 -16.734 1 88.19 82 ASP B C 1
ATOM 1982 O O . ASP B 1 82 ? -1.021 -28.125 -17.031 1 88.19 82 ASP B O 1
ATOM 1986 N N . SER B 1 83 ? -3.232 -28.312 -17.078 1 91.88 83 SER B N 1
ATOM 1987 C CA . SER B 1 83 ? -3.383 -27.141 -17.938 1 91.88 83 SER B CA 1
ATOM 1988 C C . SER B 1 83 ? -2.982 -25.859 -17.203 1 91.88 83 SER B C 1
ATOM 1990 O O . SER B 1 83 ? -3.529 -25.547 -16.141 1 91.88 83 SER B O 1
ATOM 1992 N N . ILE B 1 84 ? -2.023 -25.141 -17.781 1 88.69 84 ILE B N 1
ATOM 1993 C CA . ILE B 1 84 ? -1.509 -23.906 -17.203 1 88.69 84 ILE B CA 1
ATOM 1994 C C . ILE B 1 84 ? -2.617 -22.859 -17.156 1 88.69 84 ILE B C 1
ATOM 1996 O O . ILE B 1 84 ? -2.762 -22.141 -16.156 1 88.69 84 ILE B O 1
ATOM 2000 N N . PHE B 1 85 ? -3.336 -22.797 -18.172 1 90.19 85 PHE B N 1
ATOM 2001 C CA . PHE B 1 85 ? -4.426 -21.844 -18.281 1 90.19 85 PHE B CA 1
ATOM 2002 C C . PHE B 1 85 ? -5.469 -22.078 -17.188 1 90.19 85 PHE B C 1
ATOM 2004 O O . PHE B 1 85 ? -5.887 -21.141 -16.516 1 90.19 85 PHE B O 1
ATOM 2011 N N . LEU B 1 86 ? -5.832 -23.266 -16.984 1 91.19 86 LEU B N 1
ATOM 2012 C CA . LEU B 1 86 ? -6.844 -23.625 -15.992 1 91.19 86 LEU B CA 1
ATOM 2013 C C . LEU B 1 86 ? -6.32 -23.375 -14.578 1 91.19 86 LEU B C 1
ATOM 2015 O O . LEU B 1 86 ? -7.066 -22.938 -13.703 1 91.19 86 LEU B O 1
ATOM 2019 N N . ARG B 1 87 ? -5.121 -23.625 -14.391 1 90.31 87 ARG B N 1
ATOM 2020 C CA . ARG B 1 87 ? -4.508 -23.391 -13.086 1 90.31 87 ARG B CA 1
ATOM 2021 C C . ARG B 1 87 ? -4.543 -21.906 -12.734 1 90.31 87 ARG B C 1
ATOM 2023 O O . ARG B 1 87 ? -4.953 -21.531 -11.633 1 90.31 87 ARG B O 1
ATOM 2030 N N . LYS B 1 88 ? -4.168 -21.094 -13.688 1 89.62 88 LYS B N 1
ATOM 2031 C CA . LYS B 1 88 ? -4.172 -19.641 -13.477 1 89.62 88 LYS B CA 1
ATOM 2032 C C . LYS B 1 88 ? -5.582 -19.141 -13.18 1 89.62 88 LYS B C 1
ATOM 2034 O O . LYS B 1 88 ? -5.773 -18.312 -12.289 1 89.62 88 LYS B O 1
ATOM 2039 N N . LEU B 1 89 ? -6.477 -19.688 -13.875 1 92.56 89 LEU B N 1
ATOM 2040 C CA . LEU B 1 89 ? -7.863 -19.266 -13.711 1 92.56 89 LEU B CA 1
ATOM 2041 C C . LEU B 1 89 ? -8.367 -19.594 -12.312 1 92.56 89 LEU B C 1
ATOM 2043 O O . LEU B 1 89 ? -9.039 -18.781 -11.672 1 92.56 89 LEU B O 1
ATOM 2047 N N . ILE B 1 90 ? -8.078 -20.719 -11.836 1 92.31 90 ILE B N 1
ATOM 2048 C CA . ILE B 1 90 ? -8.492 -21.156 -10.508 1 92.31 90 ILE B CA 1
ATOM 2049 C C . ILE B 1 90 ? -7.863 -20.234 -9.453 1 92.31 90 ILE B C 1
ATOM 2051 O O . ILE B 1 90 ? -8.539 -19.828 -8.508 1 92.31 90 ILE B O 1
ATOM 2055 N N . ILE B 1 91 ? -6.66 -19.891 -9.703 1 90.81 91 ILE B N 1
ATOM 2056 C CA . ILE B 1 91 ? -5.938 -19.031 -8.773 1 90.81 91 ILE B CA 1
ATOM 2057 C C . ILE B 1 91 ? -6.578 -17.641 -8.75 1 90.81 91 ILE B C 1
ATOM 2059 O O . ILE B 1 91 ? -6.859 -17.109 -7.676 1 90.81 91 ILE B O 1
ATOM 2063 N N . TYR B 1 92 ? -6.879 -17.141 -9.891 1 94.12 92 TYR B N 1
ATOM 2064 C CA . TYR B 1 92 ? -7.441 -15.805 -10 1 94.12 92 TYR B CA 1
ATOM 2065 C C . TYR B 1 92 ? -8.828 -15.734 -9.375 1 94.12 92 TYR B C 1
ATOM 2067 O O . TYR B 1 92 ? -9.148 -14.781 -8.664 1 94.12 92 TYR B O 1
ATOM 2075 N N . ILE B 1 93 ? -9.57 -16.766 -9.602 1 95.06 93 ILE B N 1
ATOM 2076 C CA . ILE B 1 93 ? -10.914 -16.828 -9.016 1 95.06 93 ILE B CA 1
ATOM 2077 C C . ILE B 1 93 ? -10.812 -16.938 -7.5 1 95.06 93 ILE B C 1
ATOM 2079 O O . ILE B 1 93 ? -11.57 -16.281 -6.773 1 95.06 93 ILE B O 1
ATOM 2083 N N . SER B 1 94 ? -9.898 -17.719 -7.043 1 94.25 94 SER B N 1
ATOM 2084 C CA . SER B 1 94 ? -9.703 -17.891 -5.605 1 94.25 94 SER B CA 1
ATOM 2085 C C . SER B 1 94 ? -9.305 -16.578 -4.945 1 94.25 94 SER B C 1
ATOM 2087 O O . SER B 1 94 ? -9.789 -16.25 -3.861 1 94.25 94 SER B O 1
ATOM 2089 N N . ILE B 1 95 ? -8.461 -15.844 -5.609 1 94.5 95 ILE B N 1
ATOM 2090 C CA . ILE B 1 95 ? -8.023 -14.562 -5.07 1 94.5 95 ILE B CA 1
ATOM 2091 C C . ILE B 1 95 ? -9.195 -13.586 -5.043 1 94.5 95 ILE B C 1
ATOM 2093 O O . ILE B 1 95 ? -9.398 -12.875 -4.055 1 94.5 95 ILE B O 1
ATOM 2097 N N . ALA B 1 96 ? -9.953 -13.609 -6.082 1 96.31 96 ALA B N 1
ATOM 2098 C CA . ALA B 1 96 ? -11.117 -12.734 -6.156 1 96.31 96 ALA B CA 1
ATOM 2099 C C . ALA B 1 96 ? -12.117 -13.062 -5.051 1 96.31 96 ALA B C 1
ATOM 2101 O O . ALA B 1 96 ? -12.641 -12.164 -4.391 1 96.31 96 ALA B O 1
ATOM 2102 N N . ILE B 1 97 ? -12.359 -14.281 -4.828 1 96.06 97 ILE B N 1
ATOM 2103 C CA . ILE B 1 97 ? -13.25 -14.727 -3.76 1 96.06 97 ILE B CA 1
ATOM 2104 C C . ILE B 1 97 ? -12.648 -14.359 -2.404 1 96.06 97 ILE B C 1
ATOM 2106 O O . ILE B 1 97 ? -13.375 -13.984 -1.48 1 96.06 97 ILE B O 1
ATOM 2110 N N . GLY B 1 98 ? -11.352 -14.508 -2.312 1 96.31 98 GLY B N 1
ATOM 2111 C CA . GLY B 1 98 ? -10.656 -14.117 -1.094 1 96.31 98 GLY B CA 1
ATOM 2112 C C . GLY B 1 98 ? -10.891 -12.664 -0.714 1 96.31 98 GLY B C 1
ATOM 2113 O O . GLY B 1 98 ? -11.047 -12.344 0.466 1 96.31 98 GLY B O 1
ATOM 2114 N N . ILE B 1 99 ? -10.906 -11.82 -1.674 1 96.81 99 ILE B N 1
ATOM 2115 C CA . ILE B 1 99 ? -11.172 -10.406 -1.433 1 96.81 99 ILE B CA 1
ATOM 2116 C C . ILE B 1 99 ? -12.547 -10.234 -0.791 1 96.81 99 ILE B C 1
ATOM 2118 O O . ILE B 1 99 ? -12.703 -9.469 0.161 1 96.81 99 ILE B O 1
ATOM 2122 N N . ILE B 1 100 ? -13.516 -10.93 -1.282 1 97.25 100 ILE B N 1
ATOM 2123 C CA . ILE B 1 100 ? -14.859 -10.875 -0.724 1 97.25 100 ILE B CA 1
ATOM 2124 C C . ILE B 1 100 ? -14.836 -11.352 0.728 1 97.25 100 ILE B C 1
ATOM 2126 O O . ILE B 1 100 ? -15.43 -10.719 1.604 1 97.25 100 ILE B O 1
ATOM 2130 N N . ILE B 1 101 ? -14.148 -12.383 0.956 1 96.88 101 ILE B N 1
ATOM 2131 C CA . ILE B 1 101 ? -14.07 -12.977 2.289 1 96.88 101 ILE B CA 1
ATOM 2132 C C . ILE B 1 101 ? -13.414 -11.984 3.25 1 96.88 101 ILE B C 1
ATOM 2134 O O . ILE B 1 101 ? -13.906 -11.766 4.355 1 96.88 101 ILE B O 1
ATOM 2138 N N . VAL B 1 102 ? -12.281 -11.414 2.812 1 97.19 102 VAL B N 1
ATOM 2139 C CA . VAL B 1 102 ? -11.531 -10.5 3.662 1 97.19 102 VAL B CA 1
ATOM 2140 C C . VAL B 1 102 ? -12.391 -9.289 4.016 1 97.19 102 VAL B C 1
ATOM 2142 O O . VAL B 1 102 ? -12.5 -8.914 5.188 1 97.19 102 VAL B O 1
ATOM 2145 N N . ILE B 1 103 ? -13.07 -8.727 3.027 1 96.25 103 ILE B N 1
ATOM 2146 C CA . ILE B 1 103 ? -13.875 -7.527 3.252 1 96.25 103 ILE B CA 1
ATOM 2147 C C . ILE B 1 103 ? -15.07 -7.867 4.148 1 96.25 103 ILE B C 1
ATOM 2149 O O . ILE B 1 103 ? -15.289 -7.211 5.168 1 96.25 103 ILE B O 1
ATOM 2153 N N . HIS B 1 104 ? -15.742 -8.883 3.811 1 95.06 104 HIS B N 1
ATOM 2154 C CA . HIS B 1 104 ? -16.953 -9.25 4.527 1 95.06 104 HIS B CA 1
ATOM 2155 C C . HIS B 1 104 ? -16.641 -9.656 5.965 1 95.06 104 HIS B C 1
ATOM 2157 O O . HIS B 1 104 ? -17.359 -9.266 6.895 1 95.06 104 HIS B O 1
ATOM 2163 N N . SER B 1 105 ? -15.672 -10.438 6.152 1 94.38 105 SER B N 1
ATOM 2164 C CA . SER B 1 105 ? -15.336 -10.914 7.492 1 94.38 105 SER B CA 1
ATOM 2165 C C . SER B 1 105 ? -14.82 -9.781 8.375 1 94.38 105 SER B C 1
ATOM 2167 O O . SER B 1 105 ? -15.023 -9.789 9.586 1 94.38 105 SER B O 1
ATOM 2169 N N . ASN B 1 106 ? -14.102 -8.844 7.777 1 93.94 106 ASN B N 1
ATOM 2170 C CA . ASN B 1 106 ? -13.695 -7.668 8.547 1 93.94 106 ASN B CA 1
ATOM 2171 C C . ASN B 1 106 ? -14.898 -6.922 9.109 1 93.94 106 ASN B C 1
ATOM 2173 O O . ASN B 1 106 ? -14.836 -6.406 10.234 1 93.94 106 ASN B O 1
ATOM 2177 N N . ILE B 1 107 ? -15.922 -6.895 8.336 1 91.81 107 ILE B N 1
ATOM 2178 C CA . ILE B 1 107 ? -17.125 -6.156 8.719 1 91.81 107 ILE B CA 1
ATOM 2179 C C . ILE B 1 107 ? -17.922 -6.969 9.734 1 91.81 107 ILE B C 1
ATOM 2181 O O . ILE B 1 107 ? -18.328 -6.441 10.773 1 91.81 107 ILE B O 1
ATOM 2185 N N . THR B 1 108 ? -18.141 -8.195 9.5 1 91.31 108 THR B N 1
ATOM 2186 C CA . THR B 1 108 ? -19.109 -8.992 10.25 1 91.31 108 THR B CA 1
ATOM 2187 C C . THR B 1 108 ? -18.453 -9.633 11.469 1 91.31 108 THR B C 1
ATOM 2189 O O . THR B 1 108 ? -19.047 -9.672 12.547 1 91.31 108 THR B O 1
ATOM 2192 N N . PHE B 1 109 ? -17.234 -10.125 11.336 1 91.69 109 PHE B N 1
ATOM 2193 C CA . PHE B 1 109 ? -16.594 -10.891 12.398 1 91.69 109 PHE B CA 1
ATOM 2194 C C . PHE B 1 109 ? -15.656 -10.016 13.219 1 91.69 109 PHE B C 1
ATOM 2196 O O . PHE B 1 109 ? -15.75 -9.969 14.445 1 91.69 109 PHE B O 1
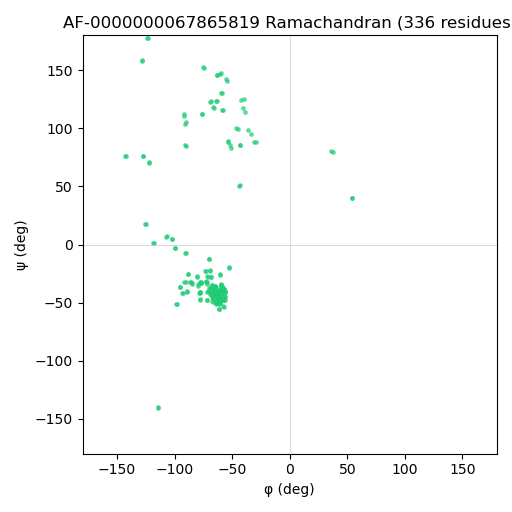ATOM 2203 N N . LEU B 1 110 ? -14.805 -9.328 12.523 1 91.62 110 LEU B N 1
ATOM 2204 C CA . LEU B 1 110 ? -13.812 -8.516 13.219 1 91.62 110 LEU B CA 1
ATOM 2205 C C . LEU B 1 110 ? -14.422 -7.188 13.672 1 91.62 110 LEU B C 1
ATOM 2207 O O . LEU B 1 110 ? -13.961 -6.594 14.648 1 91.62 110 LEU B O 1
ATOM 2211 N N . LYS B 1 111 ? -15.438 -6.73 12.961 1 93.31 111 LYS B N 1
ATOM 2212 C CA . LYS B 1 111 ? -16.094 -5.449 13.227 1 93.31 111 LYS B CA 1
ATOM 2213 C C . LYS B 1 111 ? -15.078 -4.309 13.242 1 93.31 111 LYS B C 1
ATOM 2215 O O . LYS B 1 111 ? -15.086 -3.479 14.156 1 93.31 111 LYS B O 1
ATOM 2220 N N . MET B 1 112 ? -14.133 -4.332 12.367 1 93.19 112 MET B N 1
ATOM 2221 C CA . MET B 1 112 ? -13.086 -3.328 12.203 1 93.19 112 MET B CA 1
ATOM 2222 C C . MET B 1 112 ? -13.023 -2.834 10.766 1 93.19 112 MET B C 1
ATOM 2224 O O . MET B 1 112 ? -12.078 -3.137 10.039 1 93.19 112 MET B O 1
ATOM 2228 N N . PRO B 1 113 ? -13.969 -1.997 10.438 1 91 113 PRO B N 1
ATOM 2229 C CA . PRO B 1 113 ? -13.992 -1.484 9.062 1 91 113 PRO B CA 1
ATOM 2230 C C . PRO B 1 113 ? -12.734 -0.707 8.703 1 91 113 PRO B C 1
ATOM 2232 O O . PRO B 1 113 ? -12.336 -0.678 7.531 1 91 113 PRO B O 1
ATOM 2235 N N . GLY B 1 114 ? -12.094 -0.157 9.719 1 91.88 114 GLY B N 1
ATOM 2236 C CA . GLY B 1 114 ? -10.875 0.584 9.469 1 91.88 114 GLY B CA 1
ATOM 2237 C C . GLY B 1 114 ? -9.711 -0.302 9.062 1 91.88 114 GLY B C 1
ATOM 2238 O O . GLY B 1 114 ? -8.703 0.184 8.547 1 91.88 114 GLY B O 1
ATOM 2239 N N . ALA B 1 115 ? -9.859 -1.583 9.219 1 94.88 115 ALA B N 1
ATOM 2240 C CA . ALA B 1 115 ? -8.781 -2.525 8.93 1 94.88 115 ALA B CA 1
ATOM 2241 C C . ALA B 1 115 ? -8.969 -3.176 7.566 1 94.88 115 ALA B C 1
ATOM 2243 O O . ALA B 1 115 ? -8.109 -3.928 7.102 1 94.88 115 ALA B O 1
ATOM 2244 N N . ILE B 1 116 ? -10.016 -2.895 6.902 1 95.06 116 ILE B N 1
ATOM 2245 C CA . ILE B 1 116 ? -10.375 -3.582 5.668 1 95.06 116 ILE B CA 1
ATOM 2246 C C . ILE B 1 116 ? -9.297 -3.352 4.613 1 95.06 116 ILE B C 1
ATOM 2248 O O . ILE B 1 116 ? -8.781 -4.305 4.023 1 95.06 116 ILE B O 1
ATOM 2252 N N . ASN B 1 117 ? -8.945 -2.076 4.441 1 92.81 117 ASN B N 1
ATOM 2253 C CA . ASN B 1 117 ? -7.969 -1.761 3.404 1 92.81 117 ASN B CA 1
ATOM 2254 C C . ASN B 1 117 ? -6.633 -2.445 3.67 1 92.81 117 ASN B C 1
ATOM 2256 O O . ASN B 1 117 ? -6.051 -3.053 2.77 1 92.81 117 ASN B O 1
ATOM 2260 N N . VAL B 1 118 ? -6.246 -2.396 4.887 1 93.56 118 VAL B N 1
ATOM 2261 C CA . VAL B 1 118 ? -4.953 -2.965 5.25 1 93.56 118 VAL B CA 1
ATOM 2262 C C . VAL B 1 118 ? -5 -4.484 5.121 1 93.56 118 VAL B C 1
ATOM 2264 O O . VAL B 1 118 ? -4.035 -5.109 4.676 1 93.56 118 VAL B O 1
ATOM 2267 N N . SER B 1 119 ? -6.082 -5.062 5.508 1 96.25 119 SER B N 1
ATOM 2268 C CA . SER B 1 119 ? -6.258 -6.504 5.371 1 96.25 119 SER B CA 1
ATOM 2269 C C . SER B 1 119 ? -6.172 -6.934 3.91 1 96.25 119 SER B C 1
ATOM 2271 O O . SER B 1 119 ? -5.512 -7.926 3.59 1 96.25 119 SER B O 1
ATOM 2273 N N . CYS B 1 120 ? -6.812 -6.176 3.096 1 96.12 120 CYS B N 1
ATOM 2274 C CA . CYS B 1 120 ? -6.812 -6.496 1.674 1 96.12 120 CYS B CA 1
ATOM 2275 C C . CYS B 1 120 ? -5.422 -6.336 1.077 1 96.12 120 CYS B C 1
ATOM 2277 O O . CYS B 1 120 ? -5.008 -7.129 0.227 1 96.12 120 CYS B O 1
ATOM 2279 N N . ILE B 1 121 ? -4.754 -5.332 1.515 1 92.81 121 ILE B N 1
ATOM 2280 C CA . ILE B 1 121 ? -3.395 -5.102 1.043 1 92.81 121 ILE B CA 1
ATOM 2281 C C . ILE B 1 121 ? -2.514 -6.293 1.41 1 92.81 121 ILE B C 1
ATOM 2283 O O . ILE B 1 121 ? -1.789 -6.824 0.563 1 92.81 121 ILE B O 1
ATOM 2287 N N . ALA B 1 122 ? -2.557 -6.688 2.639 1 92.88 122 ALA B N 1
ATOM 2288 C CA . ALA B 1 122 ? -1.764 -7.828 3.094 1 92.88 122 ALA B CA 1
ATOM 2289 C C . ALA B 1 122 ? -2.146 -9.102 2.338 1 92.88 122 ALA B C 1
ATOM 2291 O O . ALA B 1 122 ? -1.275 -9.867 1.918 1 92.88 122 ALA B O 1
ATOM 2292 N N . PHE B 1 123 ? -3.408 -9.289 2.176 1 95.19 123 PHE B N 1
ATOM 2293 C CA . PHE B 1 123 ? -3.928 -10.445 1.453 1 95.19 123 PHE B CA 1
ATOM 2294 C C . PHE B 1 123 ? -3.385 -10.484 0.03 1 95.19 123 PHE B C 1
ATOM 2296 O O . PHE B 1 123 ? -2.883 -11.516 -0.42 1 95.19 123 PHE B O 1
ATOM 2303 N N . LEU B 1 124 ? -3.443 -9.375 -0.632 1 93.12 124 LEU B N 1
ATOM 2304 C CA . LEU B 1 124 ? -3.002 -9.297 -2.02 1 93.12 124 LEU B CA 1
ATOM 2305 C C . LEU B 1 124 ? -1.487 -9.445 -2.117 1 93.12 124 LEU B C 1
ATOM 2307 O O . LEU B 1 124 ? -0.978 -10.047 -3.064 1 93.12 124 LEU B O 1
ATOM 2311 N N . ALA B 1 125 ? -0.806 -8.875 -1.182 1 88.5 125 ALA B N 1
ATOM 2312 C CA . ALA B 1 125 ? 0.651 -8.977 -1.178 1 88.5 125 ALA B CA 1
ATOM 2313 C C . ALA B 1 125 ? 1.099 -10.438 -1.113 1 88.5 125 ALA B C 1
ATOM 2315 O O . ALA B 1 125 ? 2.064 -10.828 -1.773 1 88.5 125 ALA B O 1
ATOM 2316 N N . ILE B 1 126 ? 0.415 -11.148 -0.375 1 89.25 126 ILE B N 1
ATOM 2317 C CA . ILE B 1 126 ? 0.782 -12.539 -0.172 1 89.25 126 ILE B CA 1
ATOM 2318 C C . ILE B 1 126 ? 0.341 -13.375 -1.376 1 89.25 126 ILE B C 1
ATOM 2320 O O . ILE B 1 126 ? 1.087 -14.234 -1.853 1 89.25 126 ILE B O 1
ATOM 2324 N N . THR B 1 127 ? -0.823 -13.117 -1.884 1 90.38 127 THR B N 1
ATOM 2325 C CA . THR B 1 127 ? -1.424 -14 -2.879 1 90.38 127 THR B CA 1
ATOM 2326 C C . THR B 1 127 ? -0.946 -13.641 -4.281 1 90.38 127 THR B C 1
ATOM 2328 O O . THR B 1 127 ? -0.857 -14.5 -5.156 1 90.38 127 THR B O 1
ATOM 2331 N N . THR B 1 128 ? -0.676 -12.383 -4.57 1 85.5 128 THR B N 1
ATOM 2332 C CA . THR B 1 128 ? -0.352 -11.984 -5.938 1 85.5 128 THR B CA 1
ATOM 2333 C C . THR B 1 128 ? 1.157 -12 -6.164 1 85.5 128 THR B C 1
ATOM 2335 O O . THR B 1 128 ? 1.621 -12.242 -7.281 1 85.5 128 THR B O 1
ATOM 2338 N N . THR B 1 129 ? 1.936 -11.555 -5.27 1 71 129 THR B N 1
ATOM 2339 C CA . THR B 1 129 ? 3.381 -11.484 -5.457 1 71 129 THR B CA 1
ATOM 2340 C C . THR B 1 129 ? 4.02 -12.859 -5.293 1 71 129 THR B C 1
ATOM 2342 O O . THR B 1 129 ? 5.012 -13.172 -5.953 1 71 129 THR B O 1
ATOM 2345 N N . HIS B 1 130 ? 3.496 -13.578 -4.5 1 61.22 130 HIS B N 1
ATOM 2346 C CA . HIS B 1 130 ? 4.199 -14.805 -4.141 1 61.22 130 HIS B CA 1
ATOM 2347 C C . HIS B 1 130 ? 3.322 -16.031 -4.367 1 61.22 130 HIS B C 1
ATOM 2349 O O . HIS B 1 130 ? 3.541 -17.078 -3.756 1 61.22 130 HIS B O 1
ATOM 2355 N N . ALA B 1 131 ? 2.371 -15.836 -5.098 1 55.47 131 ALA B N 1
ATOM 2356 C CA . ALA B 1 131 ? 1.442 -16.938 -5.344 1 55.47 131 ALA B CA 1
ATOM 2357 C C . ALA B 1 131 ? 2.184 -18.188 -5.82 1 55.47 131 ALA B C 1
ATOM 2359 O O . ALA B 1 131 ? 1.746 -19.312 -5.562 1 55.47 131 ALA B O 1
ATOM 2360 N N . PHE B 1 132 ? 3.346 -17.938 -6.27 1 56.41 132 PHE B N 1
ATOM 2361 C CA . PHE B 1 132 ? 3.992 -19.094 -6.879 1 56.41 132 PHE B CA 1
ATOM 2362 C C . PHE B 1 132 ? 5.281 -19.438 -6.145 1 56.41 132 PHE B C 1
ATOM 2364 O O . PHE B 1 132 ? 5.918 -20.453 -6.449 1 56.41 132 PHE B O 1
ATOM 2371 N N . GLY B 1 133 ? 5.543 -18.688 -5.141 1 65.81 133 GLY B N 1
ATOM 2372 C CA . GLY B 1 133 ? 6.781 -18.938 -4.418 1 65.81 133 GLY B CA 1
ATOM 2373 C C . GLY B 1 133 ? 6.555 -19.422 -2.996 1 65.81 133 GLY B C 1
ATOM 2374 O O . GLY B 1 133 ? 5.793 -20.359 -2.766 1 65.81 133 GLY B O 1
ATOM 2375 N N . THR B 1 134 ? 7.316 -19 -2.082 1 75.38 134 THR B N 1
ATOM 2376 C CA . THR B 1 134 ? 7.227 -19.312 -0.662 1 75.38 134 THR B CA 1
ATOM 2377 C C . THR B 1 134 ? 6.344 -18.312 0.07 1 75.38 134 THR B C 1
ATOM 2379 O O . THR B 1 134 ? 6.844 -17.453 0.789 1 75.38 134 THR B O 1
ATOM 2382 N N . PRO B 1 135 ? 5.062 -18.594 0.017 1 77.31 135 PRO B N 1
ATOM 2383 C CA . PRO B 1 135 ? 4.145 -17.609 0.582 1 77.31 135 PRO B CA 1
ATOM 2384 C C . PRO B 1 135 ? 4.238 -17.516 2.102 1 77.31 135 PRO B C 1
ATOM 2386 O O . PRO B 1 135 ? 3.984 -16.453 2.676 1 77.31 135 PRO B O 1
ATOM 2389 N N . TYR B 1 136 ? 4.734 -18.562 2.752 1 82.62 136 TYR B N 1
ATOM 2390 C CA . TYR B 1 136 ? 4.801 -18.578 4.207 1 82.62 136 TYR B CA 1
ATOM 2391 C C . TYR B 1 136 ? 5.879 -17.625 4.719 1 82.62 136 TYR B C 1
ATOM 2393 O O . TYR B 1 136 ? 5.641 -16.859 5.645 1 82.62 136 TYR B O 1
ATOM 2401 N N . TYR B 1 137 ? 6.996 -17.75 4.117 1 82.94 137 TYR B N 1
ATOM 2402 C CA . TYR B 1 137 ? 8.094 -16.875 4.504 1 82.94 137 TYR B CA 1
ATOM 2403 C C . TYR B 1 137 ? 7.723 -15.406 4.285 1 82.94 137 TYR B C 1
ATOM 2405 O O . TYR B 1 137 ? 7.977 -14.562 5.145 1 82.94 137 TYR B O 1
ATOM 2413 N N . TYR B 1 138 ? 7.109 -15.141 3.256 1 81.81 138 TYR B N 1
ATOM 2414 C CA . TYR B 1 138 ? 6.73 -13.773 2.924 1 81.81 138 TYR B CA 1
ATOM 2415 C C . TYR B 1 138 ? 5.68 -13.242 3.895 1 81.81 138 TYR B C 1
ATOM 2417 O O . TYR B 1 138 ? 5.75 -12.094 4.336 1 81.81 138 TYR B O 1
ATOM 2425 N N . ALA B 1 139 ? 4.734 -14.125 4.145 1 86.56 139 ALA B N 1
ATOM 2426 C CA . ALA B 1 139 ? 3.689 -13.727 5.078 1 86.56 139 ALA B CA 1
ATOM 2427 C C . ALA B 1 139 ? 4.277 -13.383 6.445 1 86.56 139 ALA B C 1
ATOM 2429 O O . ALA B 1 139 ? 3.928 -12.359 7.043 1 86.56 139 ALA B O 1
ATOM 2430 N N . PHE B 1 140 ? 5.168 -14.164 6.918 1 90 140 PHE B N 1
ATOM 2431 C CA . PHE B 1 140 ? 5.789 -13.945 8.219 1 90 140 PHE B CA 1
ATOM 2432 C C . PHE B 1 140 ? 6.637 -12.68 8.203 1 90 140 PHE B C 1
ATOM 2434 O O . PHE B 1 140 ? 6.598 -11.891 9.156 1 90 140 PHE B O 1
ATOM 2441 N N . ASN B 1 141 ? 7.379 -12.57 7.215 1 87.5 141 ASN B N 1
ATOM 2442 C CA . ASN B 1 141 ? 8.219 -11.383 7.094 1 87.5 141 ASN B CA 1
ATOM 2443 C C . ASN B 1 141 ? 7.379 -10.109 7.02 1 87.5 141 ASN B C 1
ATOM 2445 O O . ASN B 1 141 ? 7.742 -9.086 7.605 1 87.5 141 ASN B O 1
ATOM 2449 N N . ARG B 1 142 ? 6.297 -10.211 6.309 1 86.31 142 ARG B N 1
ATOM 2450 C CA . ARG B 1 142 ? 5.387 -9.078 6.188 1 86.31 142 ARG B CA 1
ATOM 2451 C C . ARG B 1 142 ? 4.832 -8.672 7.547 1 86.31 142 ARG B C 1
ATOM 2453 O O . ARG B 1 142 ? 4.781 -7.484 7.875 1 86.31 142 ARG B O 1
ATOM 2460 N N . ILE B 1 143 ? 4.43 -9.617 8.258 1 92.69 143 ILE B N 1
ATOM 2461 C CA . ILE B 1 143 ? 3.883 -9.367 9.586 1 92.69 143 ILE B CA 1
ATOM 2462 C C . ILE B 1 143 ? 4.965 -8.758 10.484 1 92.69 143 ILE B C 1
ATOM 2464 O O . ILE B 1 143 ? 4.727 -7.766 11.172 1 92.69 143 ILE B O 1
ATOM 2468 N N . PHE B 1 144 ? 6.094 -9.32 10.406 1 94 144 PHE B N 1
ATOM 2469 C CA . PHE B 1 144 ? 7.203 -8.867 11.242 1 94 144 PHE B CA 1
ATOM 2470 C C . PHE B 1 144 ? 7.574 -7.426 10.906 1 94 144 PHE B C 1
ATOM 2472 O O . PHE B 1 144 ? 7.723 -6.598 11.805 1 94 144 PHE B O 1
ATOM 2479 N N . GLU B 1 145 ? 7.746 -7.16 9.664 1 93.38 145 GLU B N 1
ATOM 2480 C CA . GLU B 1 145 ? 8.094 -5.812 9.219 1 93.38 145 GLU B CA 1
ATOM 2481 C C . GLU B 1 145 ? 7.043 -4.797 9.664 1 93.38 145 GLU B C 1
ATOM 2483 O O . GLU B 1 145 ? 7.387 -3.707 10.125 1 93.38 145 GLU B O 1
ATOM 2488 N N . THR B 1 146 ? 5.812 -5.184 9.469 1 95 146 THR B N 1
ATOM 2489 C CA . THR B 1 146 ? 4.723 -4.289 9.844 1 95 146 THR B CA 1
ATOM 2490 C C . THR B 1 146 ? 4.738 -4.016 11.344 1 95 146 THR B C 1
ATOM 2492 O O . THR B 1 146 ? 4.582 -2.871 11.773 1 95 146 THR B O 1
ATOM 2495 N N . LEU B 1 147 ? 4.973 -5.051 12.125 1 96.25 147 LEU B N 1
ATOM 2496 C CA . LEU B 1 147 ? 5.02 -4.887 13.578 1 96.25 147 LEU B CA 1
ATOM 2497 C C . LEU B 1 147 ? 6.164 -3.965 13.984 1 96.25 147 LEU B C 1
ATOM 2499 O O . LEU B 1 147 ? 6 -3.117 14.859 1 96.25 147 LEU B O 1
ATOM 2503 N N . CYS B 1 148 ? 7.266 -4.117 13.367 1 96.88 148 CYS B N 1
ATOM 2504 C CA . CYS B 1 148 ? 8.398 -3.236 13.641 1 96.88 148 CYS B CA 1
ATOM 2505 C C . CYS B 1 148 ? 8.055 -1.79 13.305 1 96.88 148 CYS B C 1
ATOM 2507 O O . CYS B 1 148 ? 8.352 -0.88 14.086 1 96.88 148 CYS B O 1
ATOM 2509 N N . GLY B 1 149 ? 7.453 -1.61 12.148 1 97.38 149 GLY B N 1
ATOM 2510 C CA . GLY B 1 149 ? 7.027 -0.272 11.773 1 97.38 149 GLY B CA 1
ATOM 2511 C C . GLY B 1 149 ? 6.07 0.354 12.766 1 97.38 149 GLY B C 1
ATOM 2512 O O . GLY B 1 149 ? 6.168 1.547 13.062 1 97.38 149 GLY B O 1
ATOM 2513 N N . ILE B 1 150 ? 5.211 -0.466 13.25 1 97.5 150 ILE B N 1
ATOM 2514 C CA . ILE B 1 150 ? 4.234 -0.001 14.227 1 97.5 150 ILE B CA 1
ATOM 2515 C C . ILE B 1 150 ? 4.949 0.462 15.492 1 97.5 150 ILE B C 1
ATOM 2517 O O . ILE B 1 150 ? 4.707 1.566 15.984 1 97.5 150 ILE B O 1
ATOM 2521 N N . ILE B 1 151 ? 5.789 -0.338 15.969 1 97.75 151 ILE B N 1
ATOM 2522 C CA . ILE B 1 151 ? 6.52 -0.044 17.203 1 97.75 151 ILE B CA 1
ATOM 2523 C C . ILE B 1 151 ? 7.332 1.236 17.016 1 97.75 151 ILE B C 1
ATOM 2525 O O . ILE B 1 151 ? 7.266 2.145 17.844 1 97.75 151 ILE B O 1
ATOM 2529 N N . ILE B 1 152 ? 8.039 1.375 15.977 1 97.69 152 ILE B N 1
ATOM 2530 C CA . ILE B 1 152 ? 8.891 2.527 15.719 1 97.69 152 ILE B CA 1
ATOM 2531 C C . ILE B 1 152 ? 8.039 3.787 15.594 1 97.69 152 ILE B C 1
ATOM 2533 O O . ILE B 1 152 ? 8.359 4.82 16.188 1 97.69 152 ILE B O 1
ATOM 2537 N N . SER B 1 153 ? 6.996 3.688 14.812 1 97.12 153 SER B N 1
ATOM 2538 C CA . SER B 1 153 ? 6.156 4.855 14.586 1 97.12 153 SER B CA 1
ATOM 2539 C C . SER B 1 153 ? 5.516 5.336 15.883 1 97.12 153 SER B C 1
ATOM 2541 O O . SER B 1 153 ? 5.461 6.539 16.156 1 97.12 153 SER B O 1
ATOM 2543 N N . LEU B 1 154 ? 5.035 4.41 16.703 1 96.81 154 LEU B N 1
ATOM 2544 C CA . LEU B 1 154 ? 4.395 4.781 17.953 1 96.81 154 LEU B CA 1
ATOM 2545 C C . LEU B 1 154 ? 5.41 5.387 18.922 1 96.81 154 LEU B C 1
ATOM 2547 O O . LEU B 1 154 ? 5.105 6.359 19.625 1 96.81 154 LEU B O 1
ATOM 2551 N N . ILE B 1 155 ? 6.555 4.824 19.016 1 96.94 155 ILE B N 1
ATOM 2552 C CA . ILE B 1 155 ? 7.602 5.336 19.891 1 96.94 155 ILE B CA 1
ATOM 2553 C C . ILE B 1 155 ? 7.988 6.75 19.469 1 96.94 155 ILE B C 1
ATOM 2555 O O . ILE B 1 155 ? 8.047 7.664 20.297 1 96.94 155 ILE B O 1
ATOM 2559 N N . ILE B 1 156 ? 8.234 6.949 18.219 1 96.38 156 ILE B N 1
ATOM 2560 C CA . ILE B 1 156 ? 8.656 8.25 17.703 1 96.38 156 ILE B CA 1
ATOM 2561 C C . ILE B 1 156 ? 7.547 9.273 17.922 1 96.38 156 ILE B C 1
ATOM 2563 O O . ILE B 1 156 ? 7.812 10.398 18.359 1 96.38 156 ILE B O 1
ATOM 2567 N N . ASN B 1 157 ? 6.328 8.844 17.609 1 94.31 157 ASN B N 1
ATOM 2568 C CA . ASN B 1 157 ? 5.227 9.781 17.781 1 94.31 157 ASN B CA 1
ATOM 2569 C C . ASN B 1 157 ? 5.02 10.141 19.25 1 94.31 157 ASN B C 1
ATOM 2571 O O . ASN B 1 157 ? 4.613 11.258 19.562 1 94.31 157 ASN B O 1
ATOM 2575 N N . LYS B 1 158 ? 5.223 9.242 20.094 1 93.25 158 LYS B N 1
ATOM 2576 C CA . LYS B 1 158 ? 5.035 9.453 21.531 1 93.25 158 LYS B CA 1
ATOM 2577 C C . LYS B 1 158 ? 6.195 10.242 22.125 1 93.25 158 LYS B C 1
ATOM 2579 O O . LYS B 1 158 ? 6.008 11.031 23.047 1 93.25 158 LYS B O 1
ATOM 2584 N N . THR B 1 159 ? 7.359 10.094 21.641 1 92.5 159 THR B N 1
ATOM 2585 C CA . THR B 1 159 ? 8.547 10.633 22.297 1 92.5 159 THR B CA 1
ATOM 2586 C C . THR B 1 159 ? 8.906 12 21.719 1 92.5 159 THR B C 1
ATOM 2588 O O . THR B 1 159 ? 9.422 12.867 22.438 1 92.5 159 THR B O 1
ATOM 2591 N N . ILE B 1 160 ? 8.727 12.18 20.469 1 90.38 160 ILE B N 1
ATOM 2592 C CA . ILE B 1 160 ? 9.094 13.438 19.844 1 90.38 160 ILE B CA 1
ATOM 2593 C C . ILE B 1 160 ? 7.91 14.398 19.875 1 90.38 160 ILE B C 1
ATOM 2595 O O . ILE B 1 160 ? 6.988 14.289 19.062 1 90.38 160 ILE B O 1
ATOM 2599 N N . LYS B 1 161 ? 7.961 15.352 20.719 1 82.94 161 LYS B N 1
ATOM 2600 C CA . LYS B 1 161 ? 6.922 16.359 20.906 1 82.94 161 LYS B CA 1
ATOM 2601 C C . LYS B 1 161 ? 5.531 15.758 20.719 1 82.94 161 LYS B C 1
ATOM 2603 O O . LYS B 1 161 ? 4.902 15.961 19.672 1 82.94 161 LYS B O 1
ATOM 2608 N N . PRO B 1 162 ? 5.113 15.148 21.719 1 77.75 162 PRO B N 1
ATOM 2609 C CA . PRO B 1 162 ? 3.818 14.477 21.609 1 77.75 162 PRO B CA 1
ATOM 2610 C C . PRO B 1 162 ? 2.684 15.43 21.25 1 77.75 162 PRO B C 1
ATOM 2612 O O . PRO B 1 162 ? 2.668 16.578 21.719 1 77.75 162 PRO B O 1
ATOM 2615 N N . PRO B 1 163 ? 1.952 15.016 20.25 1 72.06 163 PRO B N 1
ATOM 2616 C CA . PRO B 1 163 ? 0.833 15.883 19.859 1 72.06 163 PRO B CA 1
ATOM 2617 C C . PRO B 1 163 ? -0.181 16.078 20.984 1 72.06 163 PRO B C 1
ATOM 2619 O O . PRO B 1 163 ? -0.239 15.266 21.922 1 72.06 163 PRO B O 1
ATOM 2622 N N . LYS B 1 164 ? -0.767 17.344 20.953 1 64.62 164 LYS B N 1
ATOM 2623 C CA . LYS B 1 164 ? -1.692 17.719 22.016 1 64.62 164 LYS B CA 1
ATOM 2624 C C . LYS B 1 164 ? -2.951 16.859 21.969 1 64.62 164 LYS B C 1
ATOM 2626 O O . LYS B 1 164 ? -3.395 16.438 20.906 1 64.62 164 LYS B O 1
ATOM 2631 N N . SER B 1 165 ? -3.186 16.109 22.984 1 61.09 165 SER B N 1
ATOM 2632 C CA . SER B 1 165 ? -4.41 15.328 23.125 1 61.09 165 SER B CA 1
ATOM 2633 C C . SER B 1 165 ? -5.625 16.125 22.641 1 61.09 165 SER B C 1
ATOM 2635 O O . SER B 1 165 ? -5.617 17.359 22.672 1 61.09 165 SER B O 1
ATOM 2637 N N . LYS B 1 166 ? -6.492 15.688 21.703 1 53.38 166 LYS B N 1
ATOM 2638 C CA . LYS B 1 166 ? -7.758 16.344 21.391 1 53.38 166 LYS B CA 1
ATOM 2639 C C . LYS B 1 166 ? -8.344 17.016 22.625 1 53.38 166 LYS B C 1
ATOM 2641 O O . LYS B 1 166 ? -8.586 16.375 23.641 1 53.38 166 LYS B O 1
ATOM 2646 N N . GLN B 1 167 ? -8.023 18.25 22.938 1 44.06 167 GLN B N 1
ATOM 2647 C CA . GLN B 1 167 ? -8.82 18.906 23.984 1 44.06 167 GLN B CA 1
ATOM 2648 C C . GLN B 1 167 ? -10.312 18.781 23.688 1 44.06 167 GLN B C 1
ATOM 2650 O O . GLN B 1 167 ? -10.766 19.125 22.594 1 44.06 167 GLN B O 1
ATOM 2655 N N . ILE B 1 168 ? -11.008 17.719 24 1 40.81 168 ILE B N 1
ATOM 2656 C CA . ILE B 1 168 ? -12.453 17.891 24.062 1 40.81 168 ILE B CA 1
ATOM 2657 C C . ILE B 1 168 ? -12.805 19.281 24.547 1 40.81 168 ILE B C 1
ATOM 2659 O O . ILE B 1 168 ? -12.344 19.719 25.609 1 40.81 168 ILE B O 1
ATOM 2663 N N . PRO B 1 169 ? -13.07 20.266 23.609 1 38.34 169 PRO B N 1
ATOM 2664 C CA . PRO B 1 169 ? -13.594 21.438 24.312 1 38.34 169 PRO B CA 1
ATOM 2665 C C . PRO B 1 169 ? -14.531 21.078 25.453 1 38.34 169 PRO B C 1
ATOM 2667 O O . PRO B 1 169 ? -15.461 20.297 25.266 1 38.34 169 PRO B O 1
ATOM 2670 N N . ARG B 1 170 ? -14.125 21.375 26.719 1 31.7 170 ARG B N 1
ATOM 2671 C CA . ARG B 1 170 ? -15.164 21.422 27.734 1 31.7 170 ARG B CA 1
ATOM 2672 C C . ARG B 1 170 ? -16.234 22.453 27.375 1 31.7 170 ARG B C 1
ATOM 2674 O O . ARG B 1 170 ? -15.922 23.531 26.859 1 31.7 170 ARG B O 1
#

pLDDT: mean 87.82, std 13.76, range [31.55, 97.75]

InterPro domains:
  IPR049453 Integral membrane bound transporter domain [PF13515] (19-156)

Secondary structure (DSSP, 8-state):
------PPPPHHHHHHHHHHHHHHHH--SS-HHHHHHHHHH--SSHHHHHHHHHHHHHHHHHHHHHHHHHHHHHHHHTTT---HHHHHHHHHHHHHHHHHHHHHHIIIII--GGGHHHHHHHHHHHHHHSTTS-HHHHHHHHHHHHHHHHHHHHHHHHHSSPPP------/------PPPPHHHHHHHHHHHHHHHH--SS-HHHHHHHHHH--SSHHHHHHHHHHHHHHHHHHHHHHHHHHHHHHHHTTT---HHHHHHHHHHHHHHHHHHHHHHIIIII--GGGHHHHHHHHHHHHHHSTTS-HHHHHHHHHHHHHHHHHHHHHHHHHSSPPP------

Radius of gyration: 20.61 Å; Cα contacts (8 Å, |Δi|>4): 483; chains: 2; bounding box: 66×72×46 Å